Protein AF-A0A0G4NBA1-F1 (afdb_monomer_lite)

Foldseek 3Di:
DVVQLVVVLVVVVVVVVVVVLVVVLVVVVVVCVVVVHDNVVVVVVVVVVVVVCVVVVVVLVCLQCVLWVCAVPVPPPVNATPDDDLLVVLSSVVSVQVPDPDNPDPVVVVVVVVVVVVVVVVLVCCQVPVCPDPNVVCNVVDDDVVVVVVVVSGPDVVVVVVVVVLVVVLVVCCVPPVPCSVPPSVVVVVVVVVVVVVVSSVQSVCSVVQNHCVRPNDCPPPVVSRD

Structure (mmCIF, N/CA/C/O backbone):
data_AF-A0A0G4NBA1-F1
#
_entry.id   AF-A0A0G4NBA1-F1
#
loop_
_atom_site.group_PDB
_atom_site.id
_atom_site.type_symbol
_atom_site.label_atom_id
_atom_site.label_alt_id
_atom_site.label_comp_id
_atom_site.label_asym_id
_atom_site.label_entity_id
_atom_site.label_seq_id
_atom_site.pdbx_PDB_ins_code
_atom_site.Cartn_x
_atom_site.Cartn_y
_atom_site.Cartn_z
_atom_site.occupancy
_atom_site.B_iso_or_equiv
_atom_site.auth_seq_id
_atom_site.auth_comp_id
_atom_site.auth_asym_id
_atom_site.auth_atom_id
_atom_site.pdbx_PDB_model_num
ATOM 1 N N . VAL A 1 1 ? 4.826 2.920 -29.368 1.00 77.62 1 VAL A N 1
ATOM 2 C CA . VAL A 1 1 ? 4.218 2.304 -28.163 1.00 77.62 1 VAL A CA 1
ATOM 3 C C . VAL A 1 1 ? 4.978 2.670 -26.884 1.00 77.62 1 VAL A C 1
ATOM 5 O O . VAL A 1 1 ? 4.388 3.329 -26.042 1.00 77.62 1 VAL A O 1
ATOM 8 N N . GLN A 1 2 ? 6.287 2.394 -26.758 1.00 79.62 2 GLN A N 1
ATOM 9 C CA . GLN A 1 2 ? 7.054 2.712 -25.531 1.00 79.62 2 GLN A CA 1
ATOM 10 C C . GLN A 1 2 ? 7.007 4.187 -25.085 1.00 79.62 2 GLN A C 1
ATOM 12 O O . GLN A 1 2 ? 6.866 4.461 -23.897 1.00 79.62 2 GLN A O 1
ATOM 17 N N . HIS A 1 3 ? 7.084 5.156 -26.006 1.00 82.75 3 HIS A N 1
ATOM 18 C CA . HIS A 1 3 ? 6.943 6.571 -25.630 1.00 82.75 3 HIS A CA 1
ATOM 19 C C . HIS A 1 3 ? 5.555 6.864 -25.029 1.00 82.75 3 HIS A C 1
ATOM 21 O O . HIS A 1 3 ? 5.461 7.555 -24.016 1.00 82.75 3 HIS A O 1
ATOM 27 N N . ALA A 1 4 ? 4.487 6.308 -25.607 1.00 80.75 4 ALA A N 1
ATOM 28 C CA . ALA A 1 4 ? 3.128 6.470 -25.091 1.00 80.75 4 ALA A CA 1
ATOM 29 C C . ALA A 1 4 ? 2.962 5.810 -23.711 1.00 80.75 4 ALA A C 1
ATOM 31 O O . ALA A 1 4 ? 2.355 6.404 -22.828 1.00 80.75 4 ALA A O 1
ATOM 32 N N . GLN A 1 5 ? 3.573 4.640 -23.490 1.00 83.56 5 GLN A N 1
ATOM 33 C CA . GLN A 1 5 ? 3.596 3.963 -22.185 1.00 83.56 5 GLN A CA 1
ATOM 34 C C . GLN A 1 5 ? 4.282 4.812 -21.116 1.00 83.56 5 GLN A C 1
ATOM 36 O O . GLN A 1 5 ? 3.733 4.997 -20.033 1.00 83.56 5 GLN A O 1
ATOM 41 N N . ARG A 1 6 ? 5.453 5.379 -21.432 1.00 85.19 6 ARG A N 1
ATOM 42 C CA . ARG A 1 6 ? 6.182 6.263 -20.511 1.00 85.19 6 ARG A CA 1
ATOM 43 C C . ARG A 1 6 ? 5.368 7.504 -20.161 1.00 85.19 6 ARG A C 1
ATOM 45 O O . ARG A 1 6 ? 5.270 7.843 -18.991 1.00 85.19 6 ARG A O 1
ATOM 52 N N . VAL A 1 7 ? 4.758 8.154 -21.152 1.00 87.25 7 VAL A N 1
ATOM 53 C CA . VAL A 1 7 ? 3.916 9.338 -20.914 1.00 87.25 7 VAL A CA 1
ATOM 54 C C . VAL A 1 7 ? 2.699 8.982 -20.061 1.00 87.25 7 VAL A C 1
ATOM 56 O O . VAL A 1 7 ? 2.403 9.712 -19.121 1.00 87.25 7 VAL A O 1
ATOM 59 N N . ASN A 1 8 ? 2.042 7.851 -20.332 1.00 86.75 8 ASN A N 1
ATOM 60 C CA . ASN A 1 8 ? 0.903 7.378 -19.546 1.00 86.75 8 ASN A CA 1
ATOM 61 C C . ASN A 1 8 ? 1.292 7.126 -18.078 1.00 86.75 8 ASN A C 1
ATOM 63 O O . ASN A 1 8 ? 0.656 7.654 -17.171 1.00 86.75 8 ASN A O 1
ATOM 67 N N . LEU A 1 9 ? 2.389 6.401 -17.836 1.00 87.19 9 LEU A N 1
ATOM 68 C CA . LEU A 1 9 ? 2.877 6.116 -16.482 1.00 87.19 9 LEU A CA 1
ATOM 69 C C . LEU A 1 9 ? 3.320 7.378 -15.733 1.00 87.19 9 LEU A C 1
ATOM 71 O O . LEU A 1 9 ? 3.005 7.524 -14.556 1.00 87.19 9 LEU A O 1
ATOM 75 N N . VAL A 1 10 ? 4.015 8.306 -16.398 1.00 89.56 10 VAL A N 1
ATOM 76 C CA . VAL A 1 10 ? 4.447 9.569 -15.776 1.00 89.56 10 VAL A CA 1
ATOM 77 C C . VAL A 1 10 ? 3.244 10.445 -15.434 1.00 89.56 10 VAL A C 1
ATOM 79 O O . VAL A 1 10 ? 3.156 10.951 -14.318 1.00 89.56 10 VAL A O 1
ATOM 82 N N . ALA A 1 11 ? 2.294 10.601 -16.360 1.00 88.38 11 ALA A N 1
ATOM 83 C CA . ALA A 1 11 ? 1.085 11.382 -16.121 1.00 88.38 11 ALA A CA 1
ATOM 84 C C . ALA A 1 11 ? 0.220 10.760 -15.012 1.00 88.38 11 ALA A C 1
ATOM 86 O O . ALA A 1 11 ? -0.215 11.469 -14.105 1.00 88.38 11 ALA A O 1
ATOM 87 N N . GLY A 1 12 ? 0.024 9.438 -15.047 1.00 87.69 12 GLY A N 1
ATOM 88 C CA . GLY A 1 12 ? -0.705 8.695 -14.021 1.00 87.69 12 GLY A CA 1
ATOM 89 C C . GLY A 1 12 ? -0.039 8.787 -12.649 1.00 87.69 12 GLY A C 1
ATOM 90 O O . GLY A 1 12 ? -0.716 9.063 -11.662 1.00 87.69 12 GLY A O 1
ATOM 91 N N . GLY A 1 13 ? 1.287 8.645 -12.587 1.00 89.12 13 GLY A N 1
ATOM 92 C CA . GLY A 1 13 ? 2.056 8.778 -11.350 1.00 89.12 13 GLY A CA 1
ATOM 93 C C . GLY A 1 13 ? 1.974 10.180 -10.745 1.00 89.12 13 GLY A C 1
ATOM 94 O O . GLY A 1 13 ? 1.765 10.312 -9.542 1.00 89.12 13 GLY A O 1
ATOM 95 N N . LEU A 1 14 ? 2.063 11.232 -11.567 1.00 90.88 14 LEU A N 1
ATOM 96 C CA . LEU A 1 14 ? 1.907 12.615 -11.105 1.00 90.88 14 LEU A CA 1
ATOM 97 C C . LEU A 1 14 ? 0.491 12.889 -10.587 1.00 90.88 14 LEU A C 1
ATOM 99 O O . LEU A 1 14 ? 0.332 13.482 -9.521 1.00 90.88 14 LEU A O 1
ATOM 103 N N . ALA A 1 15 ? -0.533 12.445 -11.319 1.00 92.31 15 ALA A N 1
ATOM 104 C CA . ALA A 1 15 ? -1.925 12.639 -10.929 1.00 92.31 15 ALA A CA 1
ATOM 105 C C . ALA A 1 15 ? -2.276 11.869 -9.645 1.00 92.31 15 ALA A C 1
ATOM 107 O O . ALA A 1 15 ? -2.856 12.451 -8.729 1.00 92.31 15 ALA A O 1
ATOM 108 N N . SER A 1 16 ? -1.880 10.592 -9.554 1.00 89.44 16 SER A N 1
ATOM 109 C CA . SER A 1 16 ? -2.074 9.772 -8.352 1.00 89.44 16 SER A CA 1
ATOM 110 C C . SER A 1 16 ? -1.329 10.369 -7.166 1.00 89.44 16 SER A C 1
ATOM 112 O O . SER A 1 16 ? -1.935 10.590 -6.128 1.00 89.44 16 SER A O 1
ATOM 114 N N . GLY A 1 17 ? -0.054 10.735 -7.335 1.00 90.25 17 GLY A N 1
ATOM 115 C CA . GLY A 1 17 ? 0.736 11.333 -6.261 1.00 90.25 17 GLY A CA 1
ATOM 116 C C . GLY A 1 17 ? 0.134 12.640 -5.738 1.00 90.25 17 GLY A C 1
ATOM 117 O O . GLY A 1 17 ? 0.060 12.847 -4.528 1.00 90.25 17 GLY A O 1
ATOM 118 N N . ALA A 1 18 ? -0.365 13.508 -6.623 1.00 90.94 18 ALA A N 1
ATOM 119 C CA . ALA A 1 18 ? -1.052 14.732 -6.213 1.00 90.94 18 ALA A CA 1
ATOM 120 C C . ALA A 1 18 ? -2.356 14.440 -5.445 1.00 90.94 18 ALA A C 1
ATOM 122 O O . ALA A 1 18 ? -2.644 15.102 -4.441 1.00 90.94 18 ALA A O 1
ATOM 123 N N . ALA A 1 19 ? -3.130 13.446 -5.890 1.00 94.12 19 ALA A N 1
ATOM 124 C CA . ALA A 1 19 ? -4.351 13.011 -5.216 1.00 94.12 19 ALA A CA 1
ATOM 125 C C . ALA A 1 19 ? -4.060 12.396 -3.837 1.00 94.12 19 ALA A C 1
ATOM 127 O O . ALA A 1 19 ? -4.742 12.726 -2.862 1.00 94.12 19 ALA A O 1
ATOM 128 N N . ASP A 1 20 ? -3.020 11.570 -3.734 1.00 91.19 20 ASP A N 1
ATOM 129 C CA . ASP A 1 20 ? -2.592 10.915 -2.498 1.00 91.19 20 ASP A CA 1
ATOM 130 C C . ASP A 1 20 ? -2.151 11.947 -1.455 1.00 91.19 20 ASP A C 1
ATOM 132 O O . ASP A 1 20 ? -2.649 11.944 -0.327 1.00 91.19 20 ASP A O 1
ATOM 136 N N . VAL A 1 21 ? -1.296 12.904 -1.841 1.00 90.75 21 VAL A N 1
ATOM 137 C CA . VAL A 1 21 ? -0.839 13.980 -0.943 1.00 90.75 21 VAL A CA 1
ATOM 138 C C . VAL A 1 21 ? -2.006 14.868 -0.503 1.00 90.75 21 VAL A C 1
ATOM 140 O O . VAL A 1 21 ? -2.103 15.223 0.671 1.00 90.75 21 VAL A O 1
ATOM 143 N N . SER A 1 22 ? -2.933 15.191 -1.408 1.00 92.19 22 SER A N 1
ATOM 144 C CA . SER A 1 22 ? -4.127 15.984 -1.074 1.00 92.19 22 SER A CA 1
ATOM 145 C C . SER A 1 22 ? -5.042 15.255 -0.083 1.00 92.19 22 SER A C 1
ATOM 147 O O . SER A 1 22 ? -5.588 15.858 0.848 1.00 92.19 22 SER A O 1
ATOM 149 N N . THR A 1 23 ? -5.192 13.942 -0.254 1.00 93.88 23 THR A N 1
ATOM 150 C CA . THR A 1 23 ? -5.992 13.091 0.635 1.00 93.88 23 THR A CA 1
ATOM 151 C C . THR A 1 23 ? -5.345 12.973 2.013 1.00 93.88 23 THR A C 1
ATOM 153 O O . THR A 1 23 ? -6.027 13.131 3.025 1.00 93.88 23 THR A O 1
ATOM 156 N N . ALA A 1 24 ? -4.027 12.771 2.074 1.00 91.19 24 ALA A N 1
ATOM 157 C CA . ALA A 1 24 ? -3.282 12.732 3.330 1.00 91.19 24 ALA A CA 1
ATOM 158 C C . ALA A 1 24 ? -3.380 14.067 4.087 1.00 91.19 24 ALA A C 1
ATOM 160 O O . ALA A 1 24 ? -3.762 14.083 5.255 1.00 91.19 24 ALA A O 1
ATOM 161 N N . LEU A 1 25 ? -3.158 15.195 3.402 1.00 91.56 25 LEU A N 1
ATOM 162 C CA . LEU A 1 25 ? -3.248 16.539 3.980 1.00 91.56 25 LEU A CA 1
ATOM 163 C C . LEU A 1 25 ? -4.633 16.808 4.594 1.00 91.56 25 LEU A C 1
ATOM 165 O O . LEU A 1 25 ? -4.743 17.286 5.723 1.00 91.56 25 LEU A O 1
ATOM 169 N N . THR A 1 26 ? -5.706 16.486 3.867 1.00 94.00 26 THR A N 1
ATOM 170 C CA . THR A 1 26 ? -7.085 16.695 4.346 1.00 94.00 26 THR A CA 1
ATOM 171 C C . THR A 1 26 ? -7.464 15.751 5.487 1.00 94.00 26 THR A C 1
ATOM 173 O O . THR A 1 26 ? -8.110 16.182 6.447 1.00 94.00 26 THR A O 1
ATOM 176 N N . SER A 1 27 ? -7.036 14.487 5.421 1.00 92.75 27 SER A N 1
ATOM 177 C CA . SER A 1 27 ? -7.217 13.515 6.503 1.00 92.75 27 SER A CA 1
ATOM 178 C C . SER A 1 27 ? -6.511 13.971 7.778 1.00 92.75 27 SER A C 1
ATOM 180 O O . SER A 1 27 ? -7.121 14.003 8.849 1.00 92.75 27 SER A O 1
ATOM 182 N N . ASP A 1 28 ? -5.261 14.411 7.655 1.00 92.94 28 ASP A N 1
ATOM 183 C CA . ASP A 1 28 ? -4.475 14.901 8.776 1.00 92.94 28 ASP A CA 1
ATOM 184 C C . ASP A 1 28 ? -5.090 16.170 9.370 1.00 92.94 28 ASP A C 1
ATOM 186 O O . ASP A 1 28 ? -5.147 16.317 10.588 1.00 92.94 28 ASP A O 1
ATOM 190 N N . PHE A 1 29 ? -5.568 17.124 8.565 1.00 92.94 29 PHE A N 1
ATOM 191 C CA . PHE A 1 29 ? -6.206 18.323 9.127 1.00 92.94 29 PHE A CA 1
ATOM 192 C C . PHE A 1 29 ? -7.483 17.996 9.892 1.00 92.94 29 PHE A C 1
ATOM 194 O O . PHE A 1 29 ? -7.770 18.623 10.913 1.00 92.94 29 PHE A O 1
ATOM 201 N N . ARG A 1 30 ? -8.239 16.995 9.435 1.00 94.00 30 ARG A N 1
ATOM 202 C CA . ARG A 1 30 ? -9.421 16.521 10.152 1.00 94.00 30 ARG A CA 1
ATOM 203 C C . ARG A 1 30 ? -9.046 15.901 11.496 1.00 94.00 30 ARG A C 1
ATOM 205 O O . ARG A 1 30 ? -9.696 16.205 12.494 1.00 94.00 30 ARG A O 1
ATOM 212 N N . THR A 1 31 ? -8.023 15.049 11.543 1.00 92.50 31 THR A N 1
ATOM 213 C CA . THR A 1 31 ? -7.557 14.449 12.804 1.00 92.50 31 THR A CA 1
ATOM 214 C C . THR A 1 31 ? -6.961 15.510 13.728 1.00 92.50 31 THR A C 1
ATOM 216 O O . THR A 1 31 ? -7.306 15.555 14.906 1.00 92.50 31 THR A O 1
ATOM 219 N N . GLY A 1 32 ? -6.165 16.434 13.189 1.00 92.88 32 GLY A N 1
ATOM 220 C CA . GLY A 1 32 ? -5.608 17.576 13.910 1.00 92.88 32 GLY A CA 1
ATOM 221 C C . GLY A 1 32 ? -6.683 18.468 14.528 1.00 92.88 32 GLY A C 1
ATOM 222 O O . GLY A 1 32 ? -6.575 18.822 15.701 1.00 92.88 32 GLY A O 1
ATOM 223 N N . PHE A 1 33 ? -7.761 18.759 13.793 1.00 93.00 33 PHE A N 1
ATOM 224 C CA . PHE A 1 33 ? -8.917 19.496 14.311 1.00 93.00 33 PHE A CA 1
ATOM 225 C C . PHE A 1 33 ? -9.586 18.770 15.487 1.00 93.00 33 PHE A C 1
ATOM 227 O O . PHE A 1 33 ? -9.849 19.392 16.514 1.00 93.00 33 PHE A O 1
ATOM 234 N N . LEU A 1 34 ? -9.806 17.454 15.376 1.00 94.50 34 LEU A N 1
ATOM 235 C CA . LEU A 1 34 ? -10.388 16.643 16.456 1.00 94.50 34 LEU A CA 1
ATOM 236 C C . LEU A 1 34 ? -9.498 16.591 17.708 1.00 94.50 34 LEU A C 1
ATOM 238 O O . LEU A 1 34 ? -10.011 16.492 18.819 1.00 94.50 34 LEU A O 1
ATOM 242 N N . LEU A 1 35 ? -8.178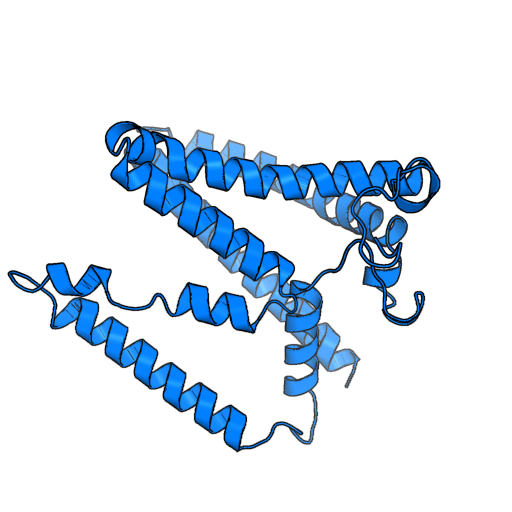 16.682 17.535 1.00 93.44 35 LEU A N 1
ATOM 243 C CA . LEU A 1 35 ? -7.194 16.714 18.620 1.00 93.44 35 LEU A CA 1
ATOM 244 C C . LEU A 1 35 ? -6.902 18.134 19.142 1.00 93.44 35 LEU A C 1
ATOM 246 O O . LEU A 1 35 ? -6.083 18.290 20.046 1.00 93.44 35 LEU A O 1
ATOM 250 N N . GLY A 1 36 ? -7.521 19.178 18.577 1.00 92.56 36 GLY A N 1
ATOM 251 C CA . GLY A 1 36 ? -7.270 20.574 18.958 1.00 92.56 36 GLY A CA 1
ATOM 252 C C . GLY A 1 36 ? -5.881 21.099 18.565 1.00 92.56 36 GLY A C 1
ATOM 253 O O . GLY A 1 36 ? -5.376 22.046 19.167 1.00 92.56 36 GLY A O 1
ATOM 254 N N . THR A 1 37 ? -5.238 20.488 17.569 1.00 92.81 37 THR A N 1
ATOM 255 C CA . THR A 1 37 ? -3.904 20.882 17.098 1.00 92.81 37 THR A CA 1
ATOM 256 C C . THR A 1 37 ? -3.994 22.119 16.191 1.00 92.81 37 THR A C 1
ATOM 258 O O . THR A 1 37 ? -4.862 22.179 15.320 1.00 92.81 37 THR A O 1
ATOM 261 N N . PRO A 1 38 ? -3.109 23.126 16.344 1.00 93.06 38 PRO A N 1
ATOM 262 C CA . PRO A 1 38 ? -3.144 24.326 15.511 1.00 93.06 38 PRO A CA 1
ATOM 263 C C . PRO A 1 38 ? -2.796 24.014 14.038 1.00 93.06 38 PRO A C 1
ATOM 265 O O . PRO A 1 38 ? -1.700 23.508 13.767 1.00 93.06 38 PRO A O 1
ATOM 268 N N . PRO A 1 39 ? -3.650 24.400 13.067 1.00 91.31 39 PRO A N 1
ATOM 269 C CA . PRO A 1 39 ? -3.513 23.993 11.663 1.00 91.31 39 PRO A CA 1
ATOM 270 C C . PRO A 1 39 ? -2.252 24.551 10.994 1.00 91.31 39 PRO A C 1
ATOM 272 O O . PRO A 1 39 ? -1.624 23.879 10.183 1.00 91.31 39 PRO A O 1
ATOM 275 N N . ILE A 1 40 ? -1.815 25.755 11.375 1.00 92.94 40 ILE A N 1
ATOM 276 C CA . ILE A 1 40 ? -0.609 26.378 10.805 1.00 92.94 40 ILE A CA 1
ATOM 277 C C . ILE A 1 40 ? 0.643 25.559 11.140 1.00 92.94 40 ILE A C 1
ATOM 279 O O . ILE A 1 40 ? 1.485 25.336 10.273 1.00 92.94 40 ILE A O 1
ATOM 283 N N . LYS A 1 41 ? 0.769 25.072 12.383 1.00 92.44 41 LYS A N 1
ATOM 284 C CA . LYS A 1 41 ? 1.936 24.269 12.786 1.00 92.44 41 LYS A CA 1
ATOM 285 C C . LYS A 1 41 ? 1.963 22.935 12.049 1.00 92.44 41 LYS A C 1
ATOM 287 O O . LYS A 1 41 ? 3.026 22.485 11.638 1.00 92.44 41 LYS A O 1
ATOM 292 N N . GLN A 1 42 ? 0.791 22.341 11.858 1.00 93.38 42 GLN A N 1
ATOM 293 C CA . GLN A 1 42 ? 0.642 21.098 11.122 1.00 93.38 42 GLN A CA 1
ATOM 294 C C . GLN A 1 42 ? 1.000 21.263 9.639 1.00 93.38 42 GLN A C 1
ATOM 296 O O . GLN A 1 42 ? 1.757 20.457 9.106 1.00 93.38 42 GLN A O 1
ATOM 301 N N . PHE A 1 43 ? 0.549 22.348 9.003 1.00 91.69 43 PHE A N 1
ATOM 302 C CA . PHE A 1 43 ? 0.926 22.678 7.628 1.00 91.69 43 PHE A CA 1
ATOM 303 C C . PHE A 1 43 ? 2.443 22.839 7.474 1.00 91.69 43 PHE A C 1
ATOM 305 O O . PHE A 1 43 ? 3.040 22.254 6.576 1.00 91.69 43 PHE A O 1
ATOM 312 N N . ILE A 1 44 ? 3.084 23.587 8.381 1.00 93.94 44 ILE A N 1
ATOM 313 C CA . ILE A 1 44 ? 4.539 23.792 8.356 1.00 93.94 44 ILE A CA 1
ATOM 314 C C . ILE A 1 44 ? 5.280 22.462 8.538 1.00 93.94 44 ILE A C 1
ATOM 316 O O . ILE A 1 44 ? 6.228 22.189 7.805 1.00 93.94 44 ILE A O 1
ATOM 320 N N . ALA A 1 45 ? 4.842 21.613 9.472 1.00 92.50 45 ALA A N 1
ATOM 321 C CA . ALA A 1 45 ? 5.448 20.301 9.688 1.00 92.50 45 ALA A CA 1
ATOM 322 C C . ALA A 1 45 ? 5.369 19.418 8.430 1.00 92.50 45 ALA A C 1
ATOM 324 O O . ALA A 1 45 ? 6.372 18.822 8.032 1.00 92.50 45 ALA A O 1
ATOM 325 N N . GLN A 1 46 ? 4.213 19.385 7.760 1.00 91.88 46 GLN A N 1
ATOM 326 C CA . GLN A 1 46 ? 4.043 18.634 6.514 1.00 91.88 46 GLN A CA 1
ATOM 327 C C . GLN A 1 46 ? 4.838 19.233 5.350 1.00 91.88 46 GLN A C 1
ATOM 329 O O . GLN A 1 46 ? 5.404 18.485 4.553 1.00 91.88 46 GLN A O 1
ATOM 334 N N . ALA A 1 47 ? 4.950 20.561 5.266 1.00 92.50 47 ALA A N 1
ATOM 335 C CA . ALA A 1 47 ? 5.771 21.227 4.258 1.00 92.50 47 ALA A CA 1
ATOM 336 C C . ALA A 1 47 ? 7.259 20.871 4.414 1.00 92.50 47 ALA A C 1
ATOM 338 O O . ALA A 1 47 ? 7.918 20.544 3.428 1.00 92.50 47 ALA A O 1
ATOM 339 N N . ILE A 1 48 ? 7.776 20.859 5.648 1.00 94.81 48 ILE A N 1
ATOM 340 C CA . ILE A 1 48 ? 9.155 20.437 5.939 1.00 94.81 48 ILE A CA 1
ATOM 341 C C . ILE A 1 48 ? 9.348 18.959 5.580 1.00 94.81 48 ILE A C 1
ATOM 343 O O . ILE A 1 48 ? 10.312 18.618 4.896 1.00 94.81 48 ILE A O 1
ATOM 347 N N . GLY A 1 49 ? 8.422 18.085 5.987 1.00 91.94 49 GLY A N 1
ATOM 348 C CA . GLY A 1 49 ? 8.480 16.659 5.653 1.00 91.94 49 GLY A CA 1
ATOM 349 C C . GLY A 1 49 ? 8.470 16.405 4.143 1.00 91.94 49 GLY A C 1
ATOM 350 O O . GLY A 1 49 ? 9.274 15.621 3.642 1.00 91.94 49 GLY A O 1
ATOM 351 N N . THR A 1 50 ? 7.626 17.132 3.408 1.00 91.31 50 THR A N 1
ATOM 352 C CA . THR A 1 50 ? 7.547 17.061 1.940 1.00 91.31 50 THR A CA 1
ATOM 353 C C . THR A 1 50 ? 8.834 17.557 1.288 1.00 91.31 50 THR A C 1
ATOM 355 O O . THR A 1 50 ? 9.338 16.946 0.353 1.00 91.31 50 THR A O 1
ATOM 358 N N . PHE A 1 51 ? 9.421 18.640 1.798 1.00 93.62 51 PHE A N 1
ATOM 359 C CA . PHE A 1 51 ? 10.691 19.143 1.281 1.00 93.62 51 PHE A CA 1
ATOM 360 C C . PHE A 1 51 ? 11.821 18.111 1.419 1.00 93.62 51 PHE A C 1
ATOM 362 O O . PHE A 1 51 ? 12.609 17.929 0.493 1.00 93.62 51 PHE A O 1
ATOM 369 N N . VAL A 1 52 ? 11.880 17.395 2.546 1.00 94.25 52 VAL A N 1
ATOM 370 C CA . VAL A 1 52 ? 12.852 16.308 2.747 1.00 94.25 52 VAL A CA 1
ATOM 371 C C . VAL A 1 52 ? 12.547 15.115 1.834 1.00 94.25 52 VAL A C 1
ATOM 373 O O . VAL A 1 52 ? 13.467 14.542 1.246 1.00 94.25 52 VAL A O 1
ATOM 376 N N . SER A 1 53 ? 11.272 14.746 1.672 1.00 90.25 53 SER A N 1
ATOM 377 C CA . SER A 1 53 ? 10.879 13.573 0.880 1.00 90.25 53 SER A CA 1
ATOM 378 C C . SER A 1 53 ? 11.197 13.711 -0.611 1.00 90.25 53 SER A C 1
ATOM 380 O O . SER A 1 53 ? 11.538 12.709 -1.238 1.00 90.25 53 SER A O 1
ATOM 382 N N . VAL A 1 54 ? 11.189 14.935 -1.157 1.00 91.56 54 VAL A N 1
ATOM 383 C CA . VAL A 1 54 ? 11.587 15.226 -2.549 1.00 91.56 54 VAL A CA 1
ATOM 384 C C . VAL A 1 54 ? 12.993 14.711 -2.868 1.00 91.56 54 VAL A C 1
ATOM 386 O O . VAL A 1 54 ? 13.225 14.218 -3.969 1.00 91.56 54 VAL A O 1
ATOM 389 N N . TRP A 1 55 ? 13.921 14.784 -1.912 1.00 93.44 55 TRP A N 1
ATOM 390 C CA . TRP A 1 55 ? 15.296 14.303 -2.089 1.00 93.44 55 TRP A CA 1
ATOM 391 C C . TRP A 1 55 ? 15.468 12.853 -1.646 1.00 93.44 55 TRP A C 1
ATOM 393 O O . TRP A 1 55 ? 16.202 12.088 -2.274 1.00 93.44 55 TRP A O 1
ATOM 403 N N . LEU A 1 56 ? 14.772 12.460 -0.577 1.00 92.69 56 LEU A N 1
ATOM 404 C CA . LEU A 1 56 ? 14.863 11.111 -0.032 1.00 92.69 56 LEU A CA 1
ATOM 405 C C . LEU A 1 56 ? 14.294 10.061 -0.997 1.00 92.69 56 LEU A C 1
ATOM 407 O O . LEU A 1 56 ? 14.885 8.995 -1.139 1.00 92.69 56 LEU A O 1
ATOM 411 N N . ALA A 1 57 ? 13.184 10.351 -1.685 1.00 90.44 57 ALA A N 1
ATOM 412 C CA . ALA A 1 57 ? 12.521 9.382 -2.557 1.00 90.44 57 ALA A CA 1
ATOM 413 C C . ALA A 1 57 ? 13.387 8.950 -3.764 1.00 90.44 57 ALA A C 1
ATOM 415 O O . ALA A 1 57 ? 13.567 7.742 -3.942 1.00 90.44 57 ALA A O 1
ATOM 416 N N . PRO A 1 58 ? 14.006 9.859 -4.550 1.00 91.94 58 PRO A N 1
ATOM 417 C CA . PRO A 1 58 ? 14.973 9.472 -5.580 1.00 91.94 58 PRO A CA 1
ATOM 418 C C . PRO A 1 58 ? 16.199 8.750 -5.010 1.00 91.94 58 PRO A C 1
ATOM 420 O O . PRO A 1 58 ? 16.697 7.810 -5.625 1.00 91.94 58 PRO A O 1
ATOM 423 N N . GLY A 1 59 ? 16.675 9.158 -3.827 1.00 92.25 59 GLY A N 1
ATOM 424 C CA . GLY A 1 59 ? 17.800 8.504 -3.157 1.00 92.25 59 GLY A CA 1
ATOM 425 C C . GLY A 1 59 ? 17.505 7.043 -2.810 1.00 92.25 59 GLY A C 1
ATOM 426 O O . GLY A 1 59 ? 18.303 6.160 -3.119 1.00 92.25 59 GLY A O 1
ATOM 427 N N . LEU A 1 60 ? 16.328 6.774 -2.239 1.00 90.44 60 LEU A N 1
ATOM 428 C CA . LEU A 1 60 ? 15.863 5.414 -1.965 1.00 90.44 60 LEU A CA 1
ATOM 429 C C . LEU A 1 60 ? 15.642 4.622 -3.255 1.00 90.44 60 LEU A C 1
ATOM 431 O O . LEU A 1 60 ? 16.009 3.453 -3.307 1.00 90.44 60 LEU A O 1
ATOM 435 N N . PHE A 1 61 ? 15.106 5.242 -4.310 1.00 89.25 61 PHE A N 1
ATOM 436 C CA . PHE A 1 61 ? 14.973 4.579 -5.608 1.00 89.25 61 PHE A CA 1
ATOM 437 C C . PHE A 1 61 ? 16.332 4.084 -6.122 1.00 89.25 61 PHE A C 1
ATOM 439 O O . PHE A 1 61 ? 16.477 2.904 -6.432 1.00 89.25 61 PHE A O 1
ATOM 446 N N . ILE A 1 62 ? 17.354 4.946 -6.124 1.00 89.62 62 ILE A N 1
ATOM 447 C CA . ILE A 1 62 ? 18.711 4.560 -6.531 1.00 89.62 62 ILE A CA 1
ATOM 448 C C . ILE A 1 62 ? 19.243 3.436 -5.634 1.00 89.62 62 ILE A C 1
ATOM 450 O O . ILE A 1 62 ? 19.728 2.433 -6.155 1.00 89.62 62 ILE A O 1
ATOM 454 N N . LEU A 1 63 ? 19.100 3.549 -4.311 1.00 89.19 63 LEU A N 1
ATOM 455 C CA . LEU A 1 63 ? 19.510 2.513 -3.356 1.00 89.19 63 LEU A CA 1
ATOM 456 C C . LEU A 1 63 ? 18.894 1.140 -3.682 1.00 89.19 63 LEU A C 1
ATOM 458 O O . LEU A 1 63 ? 19.612 0.151 -3.788 1.00 89.19 63 LEU A O 1
ATOM 462 N N . PHE A 1 64 ? 17.578 1.070 -3.888 1.00 86.94 64 PHE A N 1
ATOM 463 C CA . PHE A 1 64 ? 16.908 -0.197 -4.191 1.00 86.94 64 PHE A CA 1
ATOM 464 C C . PHE A 1 64 ? 17.281 -0.740 -5.568 1.00 86.94 64 PHE A C 1
ATOM 466 O O . PHE A 1 64 ? 17.517 -1.933 -5.701 1.00 86.94 64 PHE A O 1
ATOM 473 N N . THR A 1 65 ? 17.384 0.115 -6.584 1.00 86.88 65 THR A N 1
ATOM 474 C CA . THR A 1 65 ? 17.737 -0.334 -7.943 1.00 86.88 65 THR A CA 1
ATOM 475 C C . THR A 1 65 ? 19.199 -0.748 -8.090 1.00 86.88 65 THR A C 1
ATOM 477 O O . THR A 1 65 ? 19.525 -1.532 -8.976 1.00 86.88 65 THR A O 1
ATOM 480 N N . THR A 1 66 ? 20.082 -0.244 -7.224 1.00 85.44 66 THR A N 1
ATOM 481 C CA . THR A 1 66 ? 21.488 -0.665 -7.171 1.00 85.44 66 THR A CA 1
ATOM 482 C C . THR A 1 66 ? 21.654 -1.951 -6.373 1.00 85.44 66 THR A C 1
ATOM 484 O O . THR A 1 66 ? 22.436 -2.807 -6.775 1.00 85.44 66 THR A O 1
ATOM 487 N N . ALA A 1 67 ? 20.905 -2.113 -5.277 1.00 82.38 67 ALA A N 1
ATOM 488 C CA . ALA A 1 67 ? 20.886 -3.344 -4.492 1.00 82.38 67 ALA A CA 1
ATOM 489 C C . ALA A 1 67 ? 20.232 -4.507 -5.256 1.00 82.38 67 ALA A C 1
ATOM 491 O O . ALA A 1 67 ? 20.728 -5.630 -5.212 1.00 82.38 67 ALA A O 1
ATOM 492 N N . TYR A 1 68 ? 19.144 -4.226 -5.979 1.00 82.06 68 TYR A N 1
ATOM 493 C CA . TYR A 1 68 ? 18.333 -5.205 -6.701 1.00 82.06 68 TYR A CA 1
ATOM 494 C C . TYR A 1 68 ? 18.117 -4.758 -8.159 1.00 82.06 68 TYR A C 1
ATOM 496 O O . TYR A 1 68 ? 17.094 -4.145 -8.490 1.00 82.06 68 TYR A O 1
ATOM 504 N N . PRO A 1 69 ? 19.061 -5.073 -9.067 1.00 78.44 69 PRO A N 1
ATOM 505 C CA . PRO A 1 69 ? 18.975 -4.698 -10.483 1.00 78.44 69 PRO A CA 1
ATOM 506 C C . PRO A 1 69 ? 17.737 -5.260 -11.201 1.00 78.44 69 PRO A C 1
ATOM 508 O O . PRO A 1 69 ? 17.267 -4.668 -12.179 1.00 78.44 69 PRO A O 1
ATOM 511 N N . CYS A 1 70 ? 17.172 -6.356 -10.679 1.00 76.19 70 CYS A N 1
ATOM 512 C CA . CYS A 1 70 ? 15.948 -6.991 -11.167 1.00 76.19 70 CYS A CA 1
ATOM 513 C C . CYS A 1 70 ? 14.716 -6.067 -11.178 1.00 76.19 70 CYS A C 1
ATOM 515 O O . CYS A 1 70 ? 13.784 -6.308 -11.941 1.00 76.19 70 CYS A O 1
ATOM 517 N N . ILE A 1 71 ? 14.712 -4.976 -10.398 1.00 77.69 71 ILE A N 1
ATOM 518 C CA . ILE A 1 71 ? 13.617 -3.989 -10.392 1.00 77.69 71 ILE A CA 1
ATOM 519 C C . ILE A 1 71 ? 13.515 -3.246 -11.734 1.00 77.69 71 ILE A C 1
ATOM 521 O O . ILE A 1 71 ? 12.412 -2.946 -12.190 1.00 77.69 71 ILE A O 1
ATOM 525 N N . ILE A 1 72 ? 14.653 -2.921 -12.359 1.00 78.38 72 ILE A N 1
ATOM 526 C CA . ILE A 1 72 ? 14.694 -2.184 -13.634 1.00 78.38 72 ILE A CA 1
ATOM 527 C C . ILE A 1 72 ? 14.755 -3.151 -14.815 1.00 78.38 72 ILE A C 1
ATOM 529 O O . ILE A 1 72 ? 14.120 -2.910 -15.841 1.00 78.38 72 ILE A O 1
ATOM 533 N N . ASN A 1 73 ? 15.523 -4.230 -14.673 1.00 72.88 73 ASN A N 1
ATOM 534 C CA . ASN A 1 73 ? 15.770 -5.190 -15.738 1.00 72.88 73 ASN A CA 1
ATOM 535 C C . ASN A 1 73 ? 15.297 -6.582 -15.291 1.00 72.88 73 ASN A C 1
ATOM 537 O O . ASN A 1 73 ? 16.075 -7.324 -14.687 1.00 72.88 73 ASN A O 1
ATOM 541 N N . PRO A 1 74 ? 14.041 -6.953 -15.588 1.00 65.56 74 PRO A N 1
ATOM 542 C CA . PRO A 1 74 ? 13.461 -8.219 -15.139 1.00 65.56 74 PRO A CA 1
ATOM 543 C C . PRO A 1 74 ? 14.137 -9.465 -15.745 1.00 65.56 74 PRO A C 1
ATOM 545 O O . PRO A 1 74 ? 13.954 -10.564 -15.230 1.00 65.56 74 PRO A O 1
ATOM 548 N N . ASP A 1 75 ? 14.944 -9.301 -16.799 1.00 62.03 75 ASP A N 1
ATOM 549 C CA . ASP A 1 75 ? 15.569 -10.401 -17.546 1.00 62.03 75 ASP A CA 1
ATOM 550 C C . ASP A 1 75 ? 16.926 -10.872 -16.975 1.00 62.03 75 ASP A C 1
ATOM 552 O O . ASP A 1 75 ? 17.472 -11.867 -17.448 1.00 62.03 75 ASP A O 1
ATOM 556 N N . ILE A 1 76 ? 17.501 -10.171 -15.984 1.00 59.50 76 ILE A N 1
ATOM 557 C CA . ILE A 1 76 ? 18.892 -10.405 -15.538 1.00 59.50 76 ILE A CA 1
ATOM 558 C C . ILE A 1 76 ? 19.042 -11.667 -14.669 1.00 59.50 76 ILE A C 1
ATOM 560 O O . ILE A 1 76 ? 20.021 -12.391 -14.832 1.00 59.50 76 ILE A O 1
ATOM 564 N N . ASP A 1 77 ? 18.069 -11.978 -13.807 1.00 54.47 77 ASP A N 1
ATOM 565 C CA . ASP A 1 77 ? 18.221 -13.010 -12.760 1.00 54.47 77 ASP A CA 1
ATOM 566 C C . ASP A 1 77 ? 17.397 -14.289 -13.008 1.00 54.47 77 ASP A C 1
ATOM 568 O O . ASP A 1 77 ? 16.997 -14.988 -12.076 1.00 54.47 77 ASP A O 1
ATOM 572 N N . GLY A 1 78 ? 17.080 -14.610 -14.269 1.00 53.06 78 GLY A N 1
ATOM 573 C CA . GLY A 1 78 ? 16.365 -15.853 -14.608 1.00 53.06 78 GLY A CA 1
ATOM 574 C C . GLY A 1 78 ? 14.979 -15.989 -13.954 1.00 53.06 78 GLY A C 1
ATOM 575 O O . GLY A 1 78 ? 14.457 -17.098 -13.844 1.00 53.06 78 GLY A O 1
ATOM 576 N N . GLY A 1 79 ? 14.389 -14.869 -13.517 1.00 58.47 79 GLY A N 1
ATOM 577 C CA . GLY A 1 79 ? 13.070 -14.795 -12.888 1.00 58.47 79 GLY A CA 1
ATOM 578 C C . GLY A 1 79 ? 13.053 -14.755 -11.355 1.00 58.47 79 GLY A C 1
ATOM 579 O O . GLY A 1 79 ? 11.963 -14.630 -10.797 1.00 58.47 79 GLY A O 1
ATOM 580 N N . HIS A 1 80 ? 14.197 -14.821 -10.659 1.00 59.88 80 HIS A N 1
ATOM 581 C CA . HIS A 1 80 ? 14.237 -14.725 -9.193 1.00 59.88 80 HIS A CA 1
ATOM 582 C C . HIS A 1 80 ? 14.707 -13.337 -8.739 1.00 59.88 80 HIS A C 1
ATOM 584 O O . HIS A 1 80 ? 15.858 -12.968 -8.934 1.00 59.88 80 HIS A O 1
ATOM 590 N N . CYS A 1 81 ? 13.815 -12.558 -8.124 1.00 68.94 81 CYS A N 1
ATOM 591 C CA . CYS A 1 81 ? 14.120 -11.224 -7.605 1.00 68.94 81 CYS A CA 1
ATOM 592 C C . CYS A 1 81 ? 13.830 -11.207 -6.102 1.00 68.94 81 CYS A C 1
ATOM 594 O O . CYS A 1 81 ? 12.664 -11.240 -5.703 1.00 68.94 81 CYS A O 1
ATOM 596 N N . ALA A 1 82 ? 14.885 -11.157 -5.281 1.00 65.94 82 ALA A N 1
ATOM 597 C CA . ALA A 1 82 ? 14.780 -11.159 -3.817 1.00 65.94 82 ALA A CA 1
ATOM 598 C C . ALA A 1 82 ? 13.921 -9.993 -3.288 1.00 65.94 82 ALA A C 1
ATOM 600 O O . ALA A 1 82 ? 13.230 -10.125 -2.279 1.00 65.94 82 ALA A O 1
ATOM 601 N N . PHE A 1 83 ? 13.898 -8.869 -4.013 1.00 71.50 83 PHE A N 1
ATOM 602 C CA . PHE A 1 83 ? 13.018 -7.735 -3.743 1.00 71.50 83 PHE A CA 1
ATOM 603 C C . PHE A 1 83 ? 12.124 -7.425 -4.949 1.00 71.50 83 PHE A C 1
ATOM 605 O O . PHE A 1 83 ? 12.399 -6.538 -5.760 1.00 71.50 83 PHE A O 1
ATOM 612 N N . GLY A 1 84 ? 11.033 -8.181 -5.080 1.00 69.50 84 GLY A N 1
ATOM 613 C CA . GLY A 1 84 ? 10.026 -7.944 -6.110 1.00 69.50 84 GLY A CA 1
ATOM 614 C C . GLY A 1 84 ? 9.202 -6.681 -5.840 1.00 69.50 84 GLY A C 1
ATOM 615 O O . GLY A 1 84 ? 8.764 -6.440 -4.718 1.00 69.50 84 GLY A O 1
ATOM 616 N N . ALA A 1 85 ? 8.930 -5.898 -6.887 1.00 75.75 85 ALA A N 1
ATOM 617 C CA . ALA A 1 85 ? 8.050 -4.729 -6.833 1.00 75.75 85 ALA A CA 1
ATOM 618 C C . ALA A 1 85 ? 6.688 -5.037 -7.500 1.00 75.75 85 ALA A C 1
ATOM 620 O O . ALA A 1 85 ? 6.436 -4.593 -8.625 1.00 75.75 85 ALA A O 1
ATOM 621 N N . PRO A 1 86 ? 5.780 -5.792 -6.842 1.00 77.12 86 PRO A N 1
ATOM 622 C CA . PRO A 1 86 ? 4.545 -6.287 -7.461 1.00 77.12 86 PRO A CA 1
ATOM 623 C C . PRO A 1 86 ? 3.639 -5.162 -7.976 1.00 77.12 86 PRO A C 1
ATOM 625 O O . PRO A 1 86 ? 3.059 -5.268 -9.055 1.00 77.12 86 PRO A O 1
ATOM 628 N N . SER A 1 87 ? 3.568 -4.050 -7.238 1.00 78.94 87 SER A N 1
ATOM 629 C CA . SER A 1 87 ? 2.792 -2.868 -7.631 1.00 78.94 87 SER A CA 1
ATOM 630 C C . SER A 1 87 ? 3.290 -2.259 -8.948 1.00 78.94 87 SER A C 1
ATOM 632 O O . SER A 1 87 ? 2.489 -1.902 -9.810 1.00 78.94 87 SER A O 1
ATOM 634 N N . VAL A 1 88 ? 4.612 -2.208 -9.157 1.00 80.31 88 VAL A N 1
ATOM 635 C CA . VAL A 1 88 ? 5.207 -1.681 -10.397 1.00 80.31 88 VAL A CA 1
ATOM 636 C C . VAL A 1 88 ? 4.802 -2.545 -11.591 1.00 80.31 88 VAL A C 1
ATOM 638 O O . VAL A 1 88 ? 4.419 -2.007 -12.629 1.00 80.31 88 VAL A O 1
ATOM 641 N N . GLY A 1 89 ? 4.813 -3.872 -11.426 1.00 79.38 89 GLY A N 1
ATOM 642 C CA . GLY A 1 89 ? 4.366 -4.811 -12.456 1.00 79.38 89 GLY A CA 1
ATOM 643 C C . GLY A 1 89 ? 2.899 -4.612 -12.847 1.00 79.38 89 GLY A C 1
ATOM 644 O O . GLY A 1 89 ? 2.585 -4.554 -14.035 1.00 79.38 89 GLY A O 1
ATOM 645 N N . ALA A 1 90 ? 2.011 -4.427 -11.866 1.00 82.25 90 ALA A N 1
ATOM 646 C CA . ALA A 1 90 ? 0.595 -4.165 -12.124 1.00 82.25 90 ALA A CA 1
ATOM 647 C C . ALA A 1 90 ? 0.377 -2.863 -12.920 1.00 82.25 90 ALA A C 1
ATOM 649 O O . ALA A 1 90 ? -0.342 -2.860 -13.921 1.00 82.25 90 ALA A O 1
ATOM 650 N N . TRP A 1 91 ? 1.043 -1.769 -12.533 1.00 84.12 91 TRP A N 1
ATOM 651 C CA . TRP A 1 91 ? 0.965 -0.494 -13.258 1.00 84.12 91 TRP A CA 1
ATOM 652 C C . TRP A 1 91 ? 1.547 -0.580 -14.673 1.00 84.12 91 TRP A C 1
ATOM 654 O O . TRP A 1 91 ? 0.957 -0.048 -15.617 1.00 84.12 91 TRP A O 1
ATOM 664 N N . ALA A 1 92 ? 2.671 -1.280 -14.842 1.00 8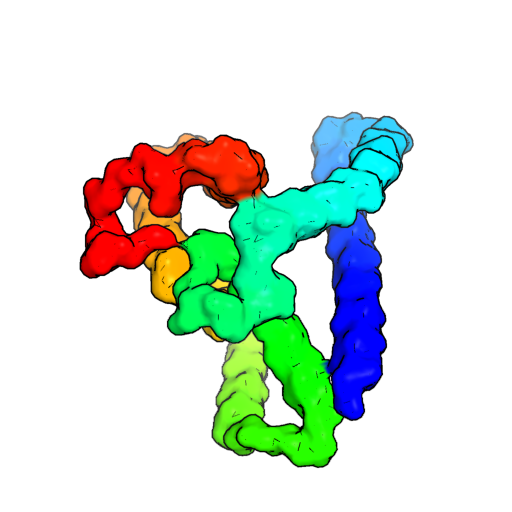2.19 92 ALA A N 1
ATOM 665 C CA . ALA A 1 92 ? 3.277 -1.506 -16.149 1.00 82.19 92 ALA A CA 1
ATOM 666 C C . ALA A 1 92 ? 2.351 -2.309 -17.075 1.00 82.19 92 ALA A C 1
ATOM 668 O O . ALA A 1 92 ? 2.172 -1.921 -18.230 1.00 82.19 92 ALA A O 1
ATOM 669 N N . ALA A 1 93 ? 1.710 -3.367 -16.568 1.00 82.69 93 ALA A N 1
ATOM 670 C CA . ALA A 1 93 ? 0.756 -4.171 -17.330 1.00 82.69 93 ALA A CA 1
ATOM 671 C C . ALA A 1 93 ? -0.443 -3.335 -17.808 1.00 82.69 93 ALA A C 1
ATOM 673 O O . ALA A 1 93 ? -0.808 -3.387 -18.982 1.00 82.69 93 ALA A O 1
ATOM 674 N N . VAL A 1 94 ? -1.013 -2.492 -16.938 1.00 83.44 94 VAL A N 1
ATOM 675 C CA . VAL A 1 94 ? -2.104 -1.577 -17.320 1.00 83.44 94 VAL A CA 1
ATOM 676 C C . VAL A 1 94 ? -1.647 -0.597 -18.403 1.00 83.44 94 VAL A C 1
ATOM 678 O O . VAL A 1 94 ? -2.345 -0.404 -19.398 1.00 83.44 94 VAL A O 1
ATOM 681 N N . ALA A 1 95 ? -0.459 -0.003 -18.263 1.00 84.88 95 ALA A N 1
ATOM 682 C CA . ALA A 1 95 ? 0.068 0.920 -19.264 1.00 84.88 95 ALA A CA 1
ATOM 683 C C . ALA A 1 95 ? 0.332 0.241 -20.617 1.00 84.88 95 ALA A C 1
ATOM 685 O O . ALA A 1 95 ? 0.090 0.849 -21.663 1.00 84.88 95 ALA A O 1
ATOM 686 N N . GLN A 1 96 ? 0.800 -1.010 -20.615 1.00 83.56 96 GLN A N 1
ATOM 687 C CA . GLN A 1 96 ? 0.985 -1.801 -21.830 1.00 83.56 96 GLN A CA 1
ATOM 688 C C . GLN A 1 96 ? -0.348 -2.045 -22.538 1.00 83.56 96 GLN A C 1
ATOM 690 O O . GLN A 1 96 ? -0.490 -1.667 -23.698 1.00 83.56 96 GLN A O 1
ATOM 695 N N . VAL A 1 97 ? -1.347 -2.544 -21.809 1.00 82.62 97 VAL A N 1
ATOM 696 C CA . VAL A 1 97 ? -2.690 -2.828 -22.335 1.00 82.62 97 VAL A CA 1
ATOM 697 C C . VAL A 1 97 ? -3.350 -1.586 -22.935 1.00 82.62 97 VAL A C 1
ATOM 699 O O . VAL A 1 97 ? -3.904 -1.648 -24.027 1.00 82.62 97 VAL A O 1
ATOM 702 N N . VAL A 1 98 ? -3.289 -0.442 -22.246 1.00 81.31 98 VAL A N 1
ATOM 703 C CA . VAL A 1 98 ? -3.958 0.800 -22.687 1.00 81.31 98 VAL A CA 1
ATOM 704 C C . VAL A 1 98 ? -3.297 1.411 -23.930 1.00 81.31 98 VAL A C 1
ATOM 706 O O . VAL A 1 98 ? -3.913 2.207 -24.635 1.00 81.31 98 VAL A O 1
ATOM 709 N N . THR A 1 99 ? -2.041 1.061 -24.212 1.00 80.56 99 THR A N 1
ATOM 710 C CA . THR A 1 99 ? -1.278 1.616 -25.343 1.00 80.56 99 THR A CA 1
ATOM 711 C C . THR A 1 99 ? -1.161 0.666 -26.532 1.00 80.56 99 THR A C 1
ATOM 713 O O . THR A 1 99 ? -0.631 1.065 -27.574 1.00 80.56 99 THR A O 1
ATOM 716 N N . GLU A 1 100 ? -1.641 -0.571 -26.398 1.00 78.25 100 GLU A N 1
ATOM 717 C CA . GLU A 1 100 ? -1.665 -1.549 -27.477 1.00 78.25 100 GLU A CA 1
ATOM 718 C C . GLU A 1 100 ? -2.817 -1.273 -28.459 1.00 78.25 100 GLU A C 1
ATOM 720 O O . GLU A 1 100 ? -3.950 -1.040 -28.040 1.00 78.25 100 GLU A O 1
ATOM 725 N N . PRO A 1 101 ? -2.563 -1.314 -29.783 1.00 69.31 101 PRO A N 1
ATOM 726 C CA . PRO A 1 101 ? -3.592 -1.045 -30.789 1.00 69.31 101 PRO A CA 1
ATOM 727 C C . PRO A 1 101 ? -4.644 -2.161 -30.890 1.00 69.31 101 PRO A C 1
ATOM 729 O O . PRO A 1 101 ? -5.761 -1.899 -31.323 1.00 69.31 101 PRO A O 1
ATOM 732 N N . ASN A 1 102 ? -4.304 -3.388 -30.484 1.00 69.81 102 ASN A N 1
ATOM 733 C CA . ASN A 1 102 ? -5.228 -4.513 -30.376 1.00 69.81 102 ASN A CA 1
ATOM 734 C C . ASN A 1 102 ? -5.163 -5.047 -28.948 1.00 69.81 102 ASN A C 1
ATOM 736 O O . ASN A 1 102 ? -4.196 -5.711 -28.585 1.00 69.81 102 ASN A O 1
ATOM 740 N N . VAL A 1 103 ? -6.187 -4.756 -28.146 1.00 65.75 103 VAL A N 1
ATOM 741 C CA . VAL A 1 103 ? -6.289 -5.262 -26.775 1.00 65.75 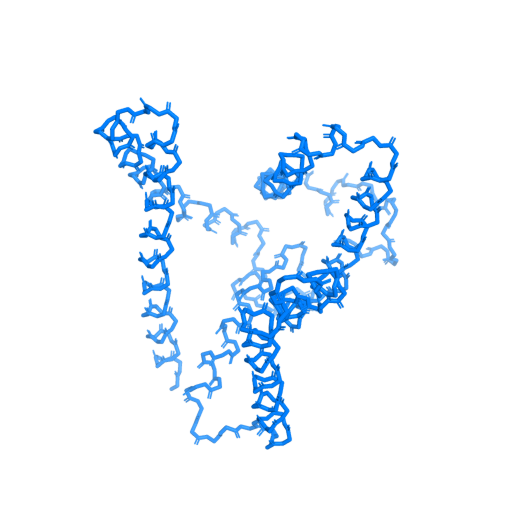103 VAL A CA 1
ATOM 742 C C . VAL A 1 103 ? -6.440 -6.783 -26.837 1.00 65.75 103 VAL A C 1
ATOM 744 O O . VAL A 1 103 ? -7.494 -7.299 -27.195 1.00 65.75 103 VAL A O 1
ATOM 747 N N . SER A 1 104 ? -5.378 -7.506 -26.491 1.00 66.00 104 SER A N 1
ATOM 748 C CA . SER A 1 104 ? -5.310 -8.975 -26.493 1.00 66.00 104 SER A CA 1
ATOM 749 C C . SER A 1 104 ? -6.076 -9.631 -25.328 1.00 66.00 104 SER A C 1
ATOM 751 O O . SER A 1 104 ? -6.031 -10.849 -25.149 1.00 66.00 104 SER A O 1
ATOM 753 N N . ILE A 1 105 ? -6.804 -8.841 -24.531 1.00 72.69 105 ILE A N 1
ATOM 754 C CA . ILE A 1 105 ? -7.548 -9.319 -23.363 1.00 72.69 105 ILE A CA 1
ATOM 755 C C . ILE A 1 105 ? -8.800 -10.085 -23.816 1.00 72.69 105 ILE A C 1
ATOM 757 O O . ILE A 1 105 ? -9.617 -9.538 -24.562 1.00 72.69 105 ILE A O 1
ATOM 761 N N . PRO A 1 106 ? -9.019 -11.317 -23.317 1.00 81.62 106 PRO A N 1
ATOM 762 C CA . PRO A 1 106 ? -10.245 -12.059 -23.572 1.00 81.62 106 PRO A CA 1
ATOM 763 C C . PRO A 1 106 ? -11.482 -11.255 -23.156 1.00 81.62 106 PRO A C 1
ATOM 765 O O . PRO A 1 106 ? -11.562 -10.764 -22.027 1.00 81.62 106 PRO A O 1
ATOM 768 N N . LEU A 1 107 ? -12.494 -11.190 -24.027 1.00 79.75 107 LEU A N 1
ATOM 769 C CA . LEU A 1 107 ? -13.766 -10.516 -23.723 1.00 79.75 107 LEU A CA 1
ATOM 770 C C . LEU A 1 107 ? -14.415 -11.047 -22.434 1.00 79.75 107 LEU A C 1
ATOM 772 O O . LEU A 1 107 ? -15.028 -10.284 -21.689 1.00 79.75 107 LEU A O 1
ATOM 776 N N . SER A 1 108 ? -14.219 -12.331 -22.124 1.00 86.12 108 SER A N 1
ATOM 777 C CA . SER A 1 108 ? -14.673 -12.957 -20.878 1.00 86.12 108 SER A CA 1
ATOM 778 C C . SER A 1 108 ? -14.142 -12.253 -19.623 1.00 86.12 108 SER A C 1
ATOM 780 O O . SER A 1 108 ? -14.896 -12.085 -18.666 1.00 86.12 108 SER A O 1
ATOM 782 N N . SER A 1 109 ? -12.890 -11.782 -19.628 1.00 85.38 109 SER A N 1
ATOM 783 C CA . SER A 1 109 ? -12.289 -11.068 -18.492 1.00 85.38 109 SER A CA 1
ATOM 784 C C . SER A 1 109 ? -12.896 -9.676 -18.309 1.00 85.38 109 SER A C 1
ATOM 786 O O . SER A 1 109 ? -13.155 -9.254 -17.182 1.00 85.38 109 SER A O 1
ATOM 788 N N . GLY A 1 110 ? -13.182 -8.978 -19.413 1.00 84.06 110 GLY A N 1
ATOM 789 C CA . GLY A 1 110 ? -13.865 -7.682 -19.382 1.00 84.06 110 GLY A CA 1
ATOM 790 C C . GLY A 1 110 ? -15.288 -7.796 -18.834 1.00 84.06 110 GLY A C 1
ATOM 791 O O . GLY A 1 110 ? -15.673 -7.040 -17.944 1.00 84.06 110 GLY A O 1
ATOM 792 N N . ILE A 1 111 ? -16.043 -8.798 -19.298 1.00 88.31 111 ILE A N 1
ATOM 793 C CA . ILE A 1 111 ? -17.397 -9.081 -18.799 1.00 88.31 111 ILE A CA 1
ATOM 794 C C . ILE A 1 111 ? -17.355 -9.420 -17.306 1.00 88.31 111 ILE A C 1
ATOM 796 O O . ILE A 1 111 ? -18.142 -8.872 -16.538 1.00 88.31 111 ILE A O 1
ATOM 800 N N . PHE A 1 112 ? -16.418 -10.269 -16.873 1.00 88.94 112 PHE A N 1
ATOM 801 C CA . PHE A 1 112 ? -16.260 -10.614 -15.461 1.00 88.94 112 PHE A CA 1
ATOM 802 C C . PHE A 1 112 ? -15.971 -9.384 -14.588 1.00 88.94 112 PHE A C 1
ATOM 804 O O . PHE A 1 112 ? -16.607 -9.213 -13.549 1.00 88.94 112 PHE A O 1
ATOM 811 N N . SER A 1 113 ? -15.076 -8.495 -15.035 1.00 86.75 113 SER A N 1
ATOM 812 C CA . SER A 1 113 ? -14.764 -7.241 -14.337 1.00 86.75 113 SER A CA 1
ATOM 813 C C . SER A 1 113 ? -15.996 -6.339 -14.195 1.00 86.75 113 SER A C 1
ATOM 815 O O . SER A 1 113 ? -16.279 -5.846 -13.103 1.00 86.75 113 SER A O 1
ATOM 817 N N . ILE A 1 114 ? -16.793 -6.189 -15.260 1.00 89.19 114 ILE A N 1
ATOM 818 C CA . ILE A 1 114 ? -18.033 -5.398 -15.227 1.00 89.19 114 ILE A CA 1
ATOM 819 C C . ILE A 1 114 ? -19.058 -6.024 -14.277 1.00 89.19 114 ILE A C 1
ATOM 821 O O . ILE A 1 114 ? -19.636 -5.316 -13.453 1.00 89.19 114 ILE A O 1
ATOM 825 N N . VAL A 1 115 ? -19.275 -7.340 -14.354 1.00 92.44 115 VAL A N 1
ATOM 826 C CA . VAL A 1 115 ? -20.229 -8.051 -13.487 1.00 92.44 115 VAL A CA 1
ATOM 827 C C . VAL A 1 115 ? -19.834 -7.904 -12.019 1.00 92.44 115 VAL A C 1
ATOM 829 O O . VAL A 1 115 ? -20.667 -7.519 -11.200 1.00 92.44 115 VAL A O 1
ATOM 832 N N . MET A 1 116 ? -18.563 -8.134 -11.682 1.00 90.06 116 MET A N 1
ATOM 833 C CA . MET A 1 116 ? -18.059 -7.948 -10.319 1.00 90.06 116 MET A CA 1
ATOM 834 C C . MET A 1 116 ? -18.136 -6.485 -9.867 1.00 90.06 116 MET A C 1
ATOM 836 O O . MET A 1 116 ? -18.511 -6.214 -8.726 1.00 90.06 116 MET A O 1
ATOM 840 N N . GLY A 1 117 ? -17.867 -5.534 -10.765 1.00 89.56 117 GLY A N 1
ATOM 841 C CA . GLY A 1 117 ? -18.040 -4.104 -10.517 1.00 89.56 117 GLY A CA 1
ATOM 842 C C . GLY A 1 117 ? -19.480 -3.758 -10.142 1.00 89.56 117 GLY A C 1
ATOM 843 O O . GLY A 1 117 ? -19.721 -3.163 -9.091 1.00 89.56 117 GLY A O 1
ATOM 844 N N . VAL A 1 118 ? -20.455 -4.205 -10.934 1.00 92.38 118 VAL A N 1
ATOM 845 C CA . VAL A 1 118 ? -21.884 -3.992 -10.661 1.00 92.38 118 VAL A CA 1
ATOM 846 C C . VAL A 1 118 ? -22.302 -4.653 -9.346 1.00 92.38 118 VAL A C 1
ATOM 848 O O . VAL A 1 118 ? -22.961 -4.009 -8.532 1.00 92.38 118 VAL A O 1
ATOM 851 N N . LEU A 1 119 ? -21.879 -5.894 -9.086 1.00 90.75 119 LEU A N 1
ATOM 852 C CA . LEU A 1 119 ? -22.159 -6.581 -7.819 1.00 90.75 119 LEU A CA 1
ATOM 853 C C . LEU A 1 119 ? -21.600 -5.813 -6.615 1.00 90.75 119 LEU A C 1
ATOM 855 O O . LEU A 1 119 ? -22.290 -5.665 -5.604 1.00 90.75 119 LEU A O 1
ATOM 859 N N . SER A 1 120 ? -20.385 -5.273 -6.734 1.00 88.00 120 SER A N 1
ATOM 860 C CA . SER A 1 120 ? -19.765 -4.477 -5.674 1.00 88.00 120 SER A CA 1
ATOM 861 C C . SER A 1 120 ? -20.537 -3.181 -5.401 1.00 88.00 120 SER A C 1
ATOM 863 O O . SER A 1 120 ? -20.807 -2.863 -4.241 1.00 88.00 120 SER A O 1
ATOM 865 N N . ILE A 1 121 ? -20.992 -2.486 -6.451 1.00 88.62 121 ILE A N 1
ATOM 866 C CA . ILE A 1 121 ? -21.814 -1.273 -6.342 1.00 88.62 121 ILE A CA 1
ATOM 867 C C . ILE A 1 121 ? -23.157 -1.604 -5.688 1.00 88.62 121 ILE A C 1
ATOM 869 O O . ILE A 1 121 ? -23.553 -0.934 -4.734 1.00 88.62 121 ILE A O 1
ATOM 873 N N . ILE A 1 122 ? -23.833 -2.662 -6.146 1.00 89.38 122 ILE A N 1
ATOM 874 C CA . ILE A 1 122 ? -25.105 -3.118 -5.570 1.00 89.38 122 ILE A CA 1
ATOM 875 C C . ILE A 1 122 ? -24.927 -3.414 -4.081 1.00 89.38 122 ILE A C 1
ATOM 877 O O . ILE A 1 122 ? -25.733 -2.963 -3.268 1.00 89.38 122 ILE A O 1
ATOM 881 N N . GLN A 1 123 ? -23.856 -4.108 -3.691 1.00 86.50 123 GLN A N 1
ATOM 882 C CA . GLN A 1 123 ? -23.596 -4.390 -2.284 1.00 86.50 123 GLN A CA 1
ATOM 883 C C . GLN A 1 123 ? -23.371 -3.114 -1.463 1.00 86.50 123 GLN A C 1
ATOM 885 O O . GLN A 1 123 ? -23.877 -3.020 -0.343 1.00 86.50 123 GLN A O 1
ATOM 890 N N . VAL A 1 124 ? -22.635 -2.128 -1.984 1.00 85.25 124 VAL A N 1
ATOM 891 C CA . VAL A 1 124 ? -22.419 -0.843 -1.294 1.00 85.25 124 VAL A CA 1
ATOM 892 C C . VAL A 1 124 ? -23.741 -0.096 -1.113 1.00 85.25 124 VAL A C 1
ATOM 894 O O . VAL A 1 124 ? -24.029 0.371 -0.009 1.00 85.25 124 VAL A O 1
ATOM 897 N N . VAL A 1 125 ? -24.574 -0.046 -2.156 1.00 85.81 125 VAL A N 1
ATOM 898 C CA . VAL A 1 125 ? -25.905 0.574 -2.108 1.00 85.81 125 VAL A CA 1
ATOM 899 C C . VAL A 1 125 ? -26.795 -0.141 -1.091 1.00 85.81 125 VAL A C 1
ATOM 901 O O . VAL A 1 125 ? -27.378 0.513 -0.229 1.00 85.81 125 VAL A O 1
ATOM 904 N N . LEU A 1 126 ? -26.845 -1.476 -1.106 1.00 84.12 126 LEU A N 1
ATOM 905 C CA . LEU A 1 126 ? -27.599 -2.262 -0.125 1.00 84.12 126 LEU A CA 1
ATOM 906 C C . LEU A 1 126 ? -27.102 -2.006 1.303 1.00 84.12 126 LEU A C 1
ATOM 908 O O . LEU A 1 126 ? -27.910 -1.778 2.204 1.00 84.12 126 LEU A O 1
ATOM 912 N N . ARG A 1 127 ? -25.780 -1.974 1.511 1.00 79.44 127 ARG A N 1
ATOM 913 C CA . ARG A 1 127 ? -25.165 -1.705 2.818 1.00 79.44 127 ARG A CA 1
ATOM 914 C C . ARG A 1 127 ? -25.542 -0.332 3.373 1.00 79.44 127 ARG A C 1
ATOM 916 O O . ARG A 1 127 ? -25.710 -0.224 4.584 1.00 79.44 127 ARG A O 1
ATOM 923 N N . HIS A 1 128 ? -25.621 0.699 2.530 1.00 78.94 128 HIS A N 1
ATOM 924 C CA . HIS A 1 128 ? -25.891 2.073 2.969 1.00 78.94 128 HIS A CA 1
ATOM 925 C C . HIS A 1 128 ? -27.377 2.446 3.004 1.00 78.94 128 HIS A C 1
ATOM 927 O O . HIS A 1 128 ? -27.758 3.254 3.845 1.00 78.94 128 HIS A O 1
ATOM 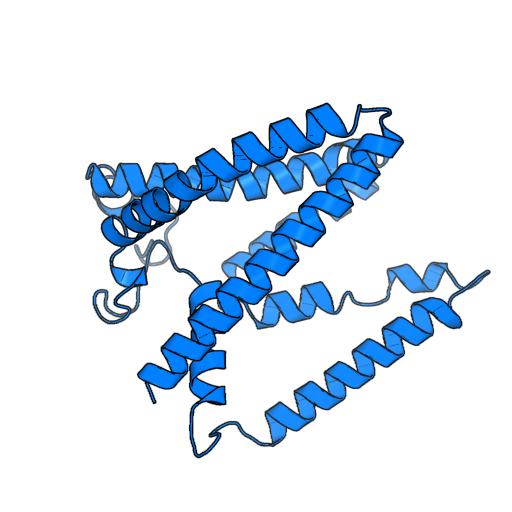933 N N . HIS A 1 129 ? -28.206 1.871 2.130 1.00 76.50 129 HIS A N 1
ATOM 934 C CA . HIS A 1 129 ? -29.618 2.247 2.001 1.00 76.50 129 HIS A CA 1
ATOM 935 C C . HIS A 1 129 ? -30.600 1.210 2.556 1.00 76.50 129 HIS A C 1
ATOM 937 O O . HIS A 1 129 ? -31.687 1.591 2.975 1.00 76.50 129 HIS A O 1
ATOM 943 N N . TYR A 1 130 ? -30.253 -0.083 2.568 1.00 66.62 130 TYR A N 1
ATOM 944 C CA . TYR A 1 130 ? -31.197 -1.161 2.904 1.00 66.62 130 TYR A CA 1
ATOM 945 C C . TYR A 1 130 ? -30.889 -1.863 4.237 1.00 66.62 130 TYR A C 1
ATOM 947 O O . TYR A 1 130 ? -31.796 -2.353 4.907 1.00 66.62 130 TYR A O 1
ATOM 955 N N . LEU A 1 131 ? -29.622 -1.894 4.661 1.00 67.06 131 LEU A N 1
ATOM 956 C CA . LEU A 1 131 ? -29.184 -2.474 5.941 1.00 67.06 131 LEU A CA 1
ATOM 957 C C . LEU A 1 131 ? -29.095 -1.430 7.078 1.00 67.06 131 LEU A C 1
ATOM 959 O O . LEU A 1 131 ? -28.152 -1.450 7.870 1.00 67.06 131 LEU A O 1
ATOM 963 N N . VAL A 1 132 ? -30.067 -0.518 7.174 1.00 62.62 132 VAL A N 1
ATOM 964 C CA . VAL A 1 132 ? -30.138 0.504 8.239 1.00 62.62 132 VAL A CA 1
ATOM 965 C C . VAL A 1 132 ? -31.204 0.110 9.273 1.00 62.62 132 VAL A C 1
ATOM 967 O O . VAL A 1 132 ? -32.291 -0.328 8.903 1.00 62.62 132 VAL A O 1
ATOM 970 N N . GLY A 1 133 ? -30.900 0.240 10.571 1.00 71.69 133 GLY A N 1
ATOM 971 C CA . GLY A 1 133 ? -31.807 -0.104 11.677 1.00 71.69 133 GLY A CA 1
ATOM 972 C C . GLY A 1 133 ? -31.605 -1.526 12.217 1.00 71.69 133 GLY A C 1
ATOM 973 O O . GLY A 1 133 ? -30.481 -1.963 12.441 1.00 71.69 133 GLY A O 1
ATOM 974 N N . GLU A 1 134 ? -32.688 -2.283 12.412 1.00 62.56 134 GLU A N 1
ATOM 975 C CA . GLU A 1 134 ? -32.676 -3.615 13.055 1.00 62.56 134 GLU A CA 1
ATOM 976 C C . GLU A 1 134 ? -31.822 -4.668 12.307 1.00 62.56 134 GLU A C 1
ATOM 978 O O . GLU A 1 134 ? -31.377 -5.664 12.880 1.00 62.56 134 GLU A O 1
ATOM 983 N N . ARG A 1 135 ? -31.535 -4.425 11.020 1.00 61.25 135 ARG A N 1
ATOM 984 C CA . ARG A 1 135 ? -30.755 -5.306 10.131 1.00 61.25 135 ARG A CA 1
ATOM 985 C C . ARG A 1 135 ? -29.261 -4.974 10.063 1.00 61.25 135 ARG A C 1
ATOM 987 O O . ARG A 1 135 ? -28.546 -5.562 9.253 1.00 61.25 135 ARG A O 1
ATOM 994 N N . GLU A 1 136 ? -28.761 -4.086 10.921 1.00 69.06 136 GLU A N 1
ATOM 995 C CA . GLU A 1 136 ? -27.348 -3.691 10.928 1.00 69.06 136 GLU A CA 1
ATOM 996 C C . GLU A 1 136 ? -26.392 -4.872 11.181 1.00 69.06 136 GLU A C 1
ATOM 998 O O . GLU A 1 136 ? -25.296 -4.918 10.621 1.00 69.06 136 GLU A O 1
ATOM 1003 N N . LYS A 1 137 ? -26.849 -5.889 11.927 1.00 66.88 137 LYS A N 1
ATOM 1004 C CA . LYS A 1 137 ? -26.094 -7.125 12.212 1.00 66.88 137 LYS A CA 1
ATOM 1005 C C . LYS A 1 137 ? -25.602 -7.843 10.951 1.00 66.88 137 LYS A C 1
ATOM 1007 O O . LYS A 1 137 ? -24.551 -8.472 10.976 1.00 66.88 137 LYS A O 1
ATOM 1012 N N . TYR A 1 138 ? -26.322 -7.727 9.833 1.00 73.06 138 TYR A N 1
ATOM 1013 C CA . TYR A 1 138 ? -25.939 -8.382 8.580 1.00 73.06 138 TYR A CA 1
ATOM 1014 C C . TYR A 1 138 ? -24.790 -7.669 7.846 1.00 73.06 138 TYR A C 1
ATOM 1016 O O . TYR A 1 138 ? -24.201 -8.248 6.937 1.00 73.06 138 TYR A O 1
ATOM 1024 N N . ARG A 1 139 ? -24.415 -6.444 8.249 1.00 73.31 139 ARG A N 1
ATOM 1025 C CA . 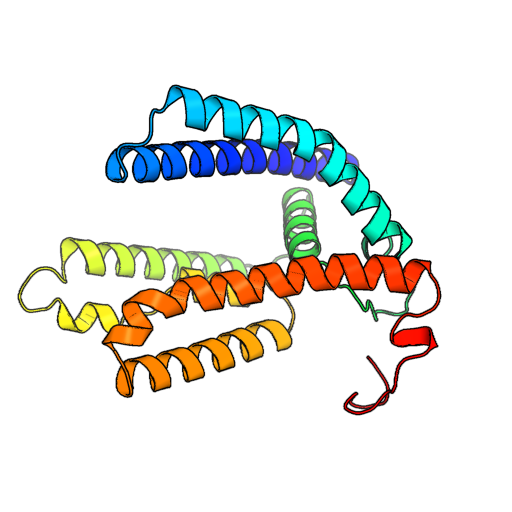ARG A 1 139 ? -23.304 -5.698 7.630 1.00 73.31 139 ARG A CA 1
ATOM 1026 C C . ARG A 1 139 ? -21.937 -6.321 7.912 1.00 73.31 139 ARG A C 1
ATOM 1028 O O . ARG A 1 139 ? -21.034 -6.112 7.109 1.00 73.31 139 ARG A O 1
ATOM 1035 N N . GLU A 1 140 ? -21.779 -7.059 9.013 1.00 70.25 140 GLU A N 1
ATOM 1036 C CA . GLU A 1 140 ? -20.506 -7.706 9.385 1.00 70.25 140 GLU A CA 1
ATOM 1037 C C . GLU A 1 140 ? -20.179 -8.916 8.490 1.00 70.25 140 GLU A C 1
ATOM 1039 O O . GLU A 1 140 ? -19.015 -9.264 8.329 1.00 70.25 140 GLU A O 1
ATOM 1044 N N . TYR A 1 141 ? -21.187 -9.510 7.843 1.00 76.56 141 TYR A N 1
ATOM 1045 C CA . TYR A 1 141 ? -21.026 -10.662 6.947 1.00 76.56 141 TYR A CA 1
ATOM 1046 C C . TYR A 1 141 ? -20.783 -10.278 5.483 1.00 76.56 141 TYR A C 1
ATOM 1048 O O . TYR A 1 141 ? -20.563 -11.147 4.640 1.00 76.56 141 TYR A O 1
ATOM 1056 N N . LEU A 1 142 ? -20.850 -8.986 5.158 1.00 80.19 142 LEU A N 1
ATOM 1057 C CA . LEU A 1 142 ? -20.645 -8.512 3.798 1.00 80.19 142 LEU A CA 1
ATOM 1058 C C . LEU A 1 142 ? -19.150 -8.529 3.442 1.00 80.19 142 LEU A C 1
ATOM 1060 O O . LEU A 1 142 ? -18.342 -7.976 4.193 1.00 80.19 142 LEU A O 1
ATOM 1064 N N . PRO A 1 143 ? -18.760 -9.105 2.289 1.00 81.69 143 PRO A N 1
ATOM 1065 C CA . PRO A 1 143 ? -17.362 -9.164 1.891 1.00 81.69 143 PRO A CA 1
ATOM 1066 C C . PRO A 1 143 ? -16.804 -7.763 1.636 1.00 81.69 143 PRO A C 1
ATOM 1068 O O . PRO A 1 143 ? -17.473 -6.895 1.069 1.00 81.69 143 PRO A O 1
ATOM 1071 N N . ASN A 1 144 ? -15.548 -7.548 2.018 1.00 82.69 144 ASN A N 1
ATOM 1072 C CA . ASN A 1 144 ? -14.836 -6.325 1.679 1.00 82.69 144 ASN A CA 1
ATOM 1073 C C . ASN A 1 144 ? -14.230 -6.451 0.273 1.00 82.69 144 ASN A C 1
ATOM 1075 O O . ASN A 1 144 ? -13.150 -7.016 0.098 1.00 82.69 144 ASN A O 1
ATOM 1079 N N . TRP A 1 145 ? -14.923 -5.895 -0.723 1.00 83.88 145 TRP A N 1
ATOM 1080 C CA . TRP A 1 145 ? -14.478 -5.918 -2.119 1.00 83.88 145 TRP A CA 1
ATOM 1081 C C . TRP A 1 145 ? -13.130 -5.235 -2.352 1.00 83.88 145 TRP A C 1
ATOM 1083 O O . TRP A 1 145 ? -12.398 -5.663 -3.236 1.00 83.88 145 TRP A O 1
ATOM 1093 N N . GLY A 1 146 ? -12.761 -4.232 -1.548 1.00 82.75 146 GLY A N 1
ATOM 1094 C CA . GLY A 1 146 ? -11.455 -3.577 -1.659 1.00 82.75 146 GLY A CA 1
ATOM 1095 C C . GLY A 1 146 ? -10.302 -4.516 -1.299 1.00 82.75 146 GLY A C 1
ATOM 1096 O O . GLY A 1 146 ? -9.317 -4.595 -2.028 1.00 82.75 146 GLY A O 1
ATOM 1097 N N . ALA A 1 147 ? -10.451 -5.292 -0.222 1.00 80.94 147 ALA A N 1
ATOM 1098 C CA . ALA A 1 147 ? -9.453 -6.285 0.185 1.00 80.94 147 ALA A CA 1
ATOM 1099 C C . ALA A 1 147 ? -9.329 -7.432 -0.835 1.00 80.94 147 ALA A C 1
ATOM 1101 O O . ALA A 1 147 ? -8.226 -7.889 -1.144 1.00 80.94 147 ALA A O 1
ATOM 1102 N N . ILE A 1 148 ? -10.464 -7.866 -1.389 1.00 84.25 148 ILE A N 1
ATOM 1103 C CA . ILE A 1 148 ? -10.510 -8.884 -2.444 1.00 84.25 148 ILE A CA 1
ATOM 1104 C C . ILE A 1 148 ? -9.803 -8.369 -3.704 1.00 84.25 148 ILE A C 1
ATOM 1106 O O . ILE A 1 148 ? -8.933 -9.054 -4.233 1.00 84.25 148 ILE A O 1
ATOM 1110 N N . ALA A 1 149 ? -10.119 -7.150 -4.151 1.00 83.62 149 ALA A N 1
ATOM 1111 C CA . ALA A 1 149 ? -9.499 -6.542 -5.326 1.00 83.62 149 ALA A CA 1
ATOM 1112 C C . ALA A 1 149 ? -7.979 -6.405 -5.167 1.00 83.62 149 ALA A C 1
ATOM 1114 O O . ALA A 1 149 ? -7.239 -6.792 -6.066 1.00 83.62 149 ALA A O 1
ATOM 1115 N N . LEU A 1 150 ? -7.505 -5.936 -4.008 1.00 81.00 150 LEU A N 1
ATOM 1116 C CA . LEU A 1 150 ? -6.071 -5.827 -3.732 1.00 81.00 150 LEU A CA 1
ATOM 1117 C C . LEU A 1 150 ? -5.362 -7.187 -3.831 1.00 81.00 150 LEU A C 1
ATOM 1119 O O . LEU A 1 150 ? -4.273 -7.278 -4.393 1.00 81.00 150 LEU A O 1
ATOM 1123 N N . SER A 1 151 ? -6.010 -8.252 -3.353 1.00 82.12 151 SER A N 1
ATOM 1124 C CA . SER A 1 151 ? -5.476 -9.617 -3.428 1.00 82.12 151 SER A CA 1
ATOM 1125 C C . SER A 1 151 ? -5.371 -10.141 -4.865 1.00 82.12 151 SER A C 1
ATOM 1127 O O . SER A 1 151 ? -4.504 -10.959 -5.145 1.00 82.12 151 SER A O 1
ATOM 1129 N N . PHE A 1 152 ? -6.217 -9.666 -5.786 1.00 81.25 152 PHE A N 1
ATOM 1130 C CA . PHE A 1 152 ? -6.120 -9.998 -7.213 1.00 81.25 152 PHE A CA 1
ATOM 1131 C C . PHE A 1 152 ? -5.024 -9.215 -7.947 1.00 81.25 152 PHE A C 1
ATOM 1133 O O . PHE A 1 152 ? -4.558 -9.665 -8.991 1.00 81.25 152 PHE A O 1
ATOM 1140 N N . VAL A 1 153 ? -4.627 -8.048 -7.430 1.00 79.19 153 VAL A N 1
ATOM 1141 C CA . VAL A 1 153 ? -3.622 -7.179 -8.062 1.00 79.19 153 VAL A CA 1
ATOM 1142 C C . VAL A 1 153 ? -2.198 -7.579 -7.680 1.00 79.19 153 VAL A C 1
ATOM 1144 O O . VAL A 1 153 ? -1.294 -7.416 -8.493 1.00 79.19 153 VAL A O 1
ATOM 1147 N N . ILE A 1 154 ? -1.981 -8.089 -6.464 1.00 76.31 154 ILE A N 1
ATOM 1148 C CA . ILE A 1 154 ? -0.646 -8.448 -5.972 1.00 76.31 154 ILE A CA 1
ATOM 1149 C C . ILE A 1 154 ? -0.329 -9.903 -6.351 1.00 76.31 154 ILE A C 1
ATOM 1151 O O . ILE A 1 154 ? -0.896 -10.823 -5.757 1.00 76.31 154 ILE A O 1
ATOM 1155 N N . PRO A 1 155 ? 0.592 -10.154 -7.299 1.00 65.44 155 PRO A N 1
ATOM 1156 C CA . PRO A 1 155 ? 1.029 -11.506 -7.602 1.00 65.44 155 PRO A CA 1
ATOM 1157 C C . PRO A 1 155 ? 1.892 -12.040 -6.453 1.00 65.44 155 PRO A C 1
ATOM 1159 O O . PRO A 1 155 ? 2.978 -11.530 -6.186 1.00 65.44 155 PRO A O 1
ATOM 1162 N N . GLY A 1 156 ? 1.416 -13.080 -5.770 1.00 71.00 156 GLY A N 1
ATOM 1163 C CA . GLY A 1 156 ? 2.219 -13.828 -4.805 1.00 71.00 156 GLY A CA 1
ATOM 1164 C C . GLY A 1 156 ? 1.417 -14.319 -3.599 1.00 71.00 156 GLY A C 1
ATOM 1165 O O . GLY A 1 156 ? 0.803 -13.510 -2.903 1.00 71.00 156 GLY A O 1
ATOM 1166 N N . PRO A 1 157 ? 1.463 -15.625 -3.274 1.00 76.19 157 PRO A N 1
ATOM 1167 C CA . PRO A 1 157 ? 0.716 -16.170 -2.141 1.00 76.19 157 PRO A CA 1
ATOM 1168 C C . PRO A 1 157 ? 1.243 -15.666 -0.791 1.00 76.19 157 PRO A C 1
ATOM 1170 O O . PRO A 1 157 ? 0.520 -15.714 0.199 1.00 76.19 157 PRO A O 1
ATOM 1173 N N . VAL A 1 158 ? 2.484 -15.167 -0.735 1.00 79.31 158 VAL A N 1
ATOM 1174 C CA . VAL A 1 158 ? 3.130 -14.694 0.498 1.00 79.31 158 VAL A CA 1
ATOM 1175 C C . VAL A 1 158 ? 2.332 -13.559 1.141 1.00 79.31 158 VAL A C 1
ATOM 1177 O O . VAL A 1 158 ? 2.016 -13.639 2.326 1.00 79.31 158 VAL A O 1
ATOM 1180 N N . PHE A 1 159 ? 1.920 -12.557 0.359 1.00 78.50 159 PHE A N 1
ATOM 1181 C CA . PHE A 1 159 ? 1.149 -11.421 0.871 1.00 78.50 159 PHE A CA 1
ATOM 1182 C C . PHE A 1 159 ? -0.246 -11.840 1.341 1.00 78.50 159 PHE A C 1
ATOM 1184 O O . PHE A 1 159 ? -0.700 -11.412 2.401 1.00 78.50 159 PHE A O 1
ATOM 1191 N N . THR A 1 160 ? -0.914 -12.731 0.601 1.00 82.25 160 THR A N 1
ATOM 1192 C CA . THR A 1 160 ? -2.228 -13.259 0.991 1.00 82.25 160 THR A CA 1
ATOM 1193 C C . THR A 1 160 ? -2.142 -14.106 2.261 1.00 82.25 160 THR A C 1
ATOM 1195 O O . THR A 1 160 ? -2.981 -13.969 3.148 1.00 82.25 160 THR A O 1
ATOM 1198 N N . ASN A 1 161 ? -1.107 -14.940 2.393 1.00 85.88 161 ASN A N 1
ATOM 1199 C CA . ASN A 1 161 ? -0.872 -15.758 3.582 1.00 85.88 161 ASN A CA 1
ATOM 1200 C C . ASN A 1 161 ? -0.527 -14.898 4.802 1.00 85.88 161 ASN A C 1
ATOM 1202 O O . ASN A 1 161 ? -1.041 -15.152 5.890 1.00 85.88 161 ASN A O 1
ATOM 1206 N N . ALA A 1 162 ? 0.290 -13.856 4.626 1.00 85.56 162 ALA A N 1
ATOM 1207 C CA . ALA A 1 162 ? 0.598 -12.895 5.680 1.00 85.56 162 ALA A CA 1
ATOM 1208 C C . ALA A 1 162 ? -0.662 -12.137 6.132 1.00 85.56 162 ALA A C 1
ATOM 1210 O O . ALA A 1 162 ? -0.928 -12.034 7.331 1.00 85.56 162 ALA A O 1
ATOM 1211 N N . ALA A 1 163 ? -1.491 -11.683 5.185 1.00 85.50 163 ALA A N 1
ATOM 1212 C CA . ALA A 1 163 ? -2.767 -11.039 5.483 1.00 85.50 163 ALA A CA 1
ATOM 1213 C C . ALA A 1 163 ? -3.740 -11.988 6.203 1.00 85.50 163 ALA A C 1
ATOM 1215 O O . ALA A 1 163 ? -4.389 -11.584 7.168 1.00 85.50 163 ALA A O 1
ATOM 1216 N N . LEU A 1 164 ? -3.810 -13.258 5.789 1.00 88.88 164 LEU A N 1
ATOM 1217 C CA . LEU A 1 164 ? -4.617 -14.285 6.450 1.00 88.88 164 LEU A CA 1
ATOM 1218 C C . LEU A 1 164 ? -4.138 -14.538 7.882 1.00 88.88 164 LEU A C 1
ATOM 1220 O O . LEU A 1 164 ? -4.955 -14.573 8.801 1.00 88.88 164 LEU A O 1
ATOM 1224 N N . LEU A 1 165 ? -2.828 -14.678 8.090 1.00 91.31 165 LEU A N 1
ATOM 1225 C CA . LEU A 1 165 ? -2.249 -14.857 9.419 1.00 91.31 165 LEU A CA 1
ATOM 1226 C C . LEU A 1 165 ? -2.570 -13.657 10.318 1.00 91.31 165 LEU A C 1
ATOM 1228 O O . LEU A 1 165 ? -3.055 -13.836 11.435 1.00 91.31 165 LEU A O 1
ATOM 1232 N N . GLY A 1 166 ? -2.384 -12.437 9.807 1.00 90.06 166 GLY A N 1
ATOM 1233 C CA . GLY A 1 166 ? -2.766 -11.206 10.497 1.00 90.06 166 GLY A CA 1
ATOM 1234 C C . GLY A 1 166 ? -4.257 -11.169 10.842 1.00 90.06 166 GLY A C 1
ATOM 1235 O O . GLY A 1 166 ? -4.622 -10.839 11.972 1.00 90.06 166 GLY A O 1
ATOM 1236 N N . ALA A 1 167 ? -5.126 -11.588 9.918 1.00 89.06 167 ALA A N 1
ATOM 1237 C CA . ALA A 1 167 ? -6.566 -11.676 10.142 1.00 89.06 167 ALA A CA 1
ATOM 1238 C C . ALA A 1 167 ? -6.922 -12.699 11.233 1.00 89.06 167 ALA A C 1
ATOM 1240 O O . ALA A 1 167 ? -7.725 -12.387 12.114 1.00 89.06 167 ALA A O 1
ATOM 1241 N N . ILE A 1 168 ? -6.295 -13.879 11.241 1.00 93.00 168 ILE A N 1
ATOM 1242 C CA . ILE A 1 168 ? -6.495 -14.904 12.277 1.00 93.00 168 ILE A CA 1
ATOM 1243 C C . ILE A 1 168 ? -6.0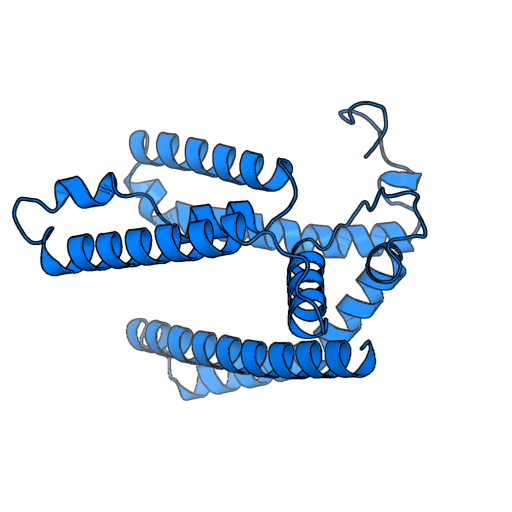62 -14.371 13.645 1.00 93.00 168 ILE A C 1
ATOM 1245 O O . ILE A 1 168 ? -6.838 -14.449 14.600 1.00 93.00 168 ILE A O 1
ATOM 1249 N N . ILE A 1 169 ? -4.867 -13.779 13.737 1.00 92.38 169 ILE A N 1
ATOM 1250 C CA . ILE A 1 169 ? -4.359 -13.172 14.975 1.00 92.38 169 ILE A CA 1
ATOM 1251 C C . ILE A 1 169 ? -5.336 -12.100 15.469 1.00 92.38 169 ILE A C 1
ATOM 1253 O O . ILE A 1 169 ? -5.721 -12.103 16.639 1.00 92.38 169 ILE A O 1
ATOM 1257 N N . SER A 1 170 ? -5.803 -11.231 14.569 1.00 89.94 170 SER A N 1
ATOM 1258 C CA . SER A 1 170 ? -6.765 -10.174 14.888 1.00 89.94 170 SER A CA 1
ATOM 1259 C C . SER A 1 170 ? -8.097 -10.738 15.406 1.00 89.94 170 SER A C 1
ATOM 1261 O O . SER A 1 170 ? -8.634 -10.249 16.400 1.00 89.94 170 SER A O 1
ATOM 1263 N N . ALA A 1 171 ? -8.603 -11.819 14.804 1.00 89.88 171 ALA A N 1
ATOM 1264 C CA . ALA A 1 171 ? -9.871 -12.440 15.174 1.00 89.88 171 ALA A CA 1
ATOM 1265 C C . ALA A 1 171 ? -9.794 -13.146 16.535 1.00 89.88 171 ALA A C 1
ATOM 1267 O O . ALA A 1 171 ? -10.722 -13.043 17.343 1.00 89.88 171 ALA A O 1
ATOM 1268 N N . VAL A 1 172 ? -8.686 -13.841 16.809 1.00 93.75 172 VAL A N 1
ATOM 1269 C CA . VAL A 1 172 ? -8.428 -14.469 18.112 1.00 93.75 172 VAL A CA 1
ATOM 1270 C C . VAL A 1 172 ? -8.277 -13.396 19.189 1.00 93.75 172 VAL A C 1
ATOM 1272 O O . VAL A 1 172 ? -8.907 -13.486 20.245 1.00 93.75 172 VAL A O 1
ATOM 1275 N N . TRP A 1 173 ? -7.511 -12.340 18.911 1.00 92.88 173 TRP A N 1
ATOM 1276 C CA . TRP A 1 173 ? -7.282 -11.258 19.862 1.00 92.88 173 TRP A CA 1
ATOM 1277 C C . TRP A 1 173 ? -8.570 -10.492 20.191 1.00 92.88 173 TRP A C 1
ATOM 1279 O O . TRP A 1 173 ? -8.854 -10.261 21.370 1.00 92.88 173 TRP A O 1
ATOM 1289 N N . ARG A 1 174 ? -9.412 -10.206 19.187 1.00 90.31 174 ARG A N 1
ATOM 1290 C CA . ARG A 1 174 ? -10.730 -9.576 19.377 1.00 90.31 174 ARG A CA 1
ATOM 1291 C C . ARG A 1 174 ? -11.630 -10.390 20.312 1.00 90.31 174 ARG A C 1
ATOM 1293 O O . ARG A 1 174 ? -12.335 -9.803 21.127 1.00 90.31 174 ARG A O 1
ATOM 1300 N N . LYS A 1 175 ? -11.591 -11.728 20.236 1.00 90.12 175 LYS A N 1
ATOM 1301 C CA . LYS A 1 175 ? -12.367 -12.613 21.127 1.00 90.12 175 LYS A CA 1
ATOM 1302 C C . LYS A 1 175 ? -11.789 -12.710 22.538 1.00 90.12 175 LYS A C 1
ATOM 1304 O O . LYS A 1 175 ? -12.550 -12.840 23.490 1.00 90.12 175 LYS A O 1
ATOM 1309 N N . TRP A 1 176 ? -10.465 -12.674 22.683 1.00 91.69 176 TRP A N 1
ATOM 1310 C CA . TRP A 1 176 ? -9.817 -12.911 23.975 1.00 91.69 176 TRP A CA 1
ATOM 1311 C C . TRP A 1 176 ? -9.706 -11.647 24.838 1.00 91.69 176 TRP A C 1
ATOM 1313 O O . TRP A 1 176 ? -9.916 -11.701 26.051 1.00 91.69 176 TRP A O 1
ATOM 1323 N N . LYS A 1 177 ? -9.387 -10.497 24.227 1.00 92.38 177 LYS A N 1
ATOM 1324 C CA . LYS A 1 177 ? -9.186 -9.210 24.916 1.00 92.38 177 LYS A CA 1
ATOM 1325 C C . LYS A 1 177 ? -9.692 -8.032 24.061 1.00 92.38 177 LYS A C 1
ATOM 1327 O O . LYS A 1 177 ? -8.873 -7.290 23.513 1.00 92.38 177 LYS A O 1
ATOM 1332 N N . PRO A 1 178 ? -11.016 -7.795 23.996 1.00 88.38 178 PRO A N 1
ATOM 1333 C CA . PRO A 1 178 ? -11.597 -6.762 23.132 1.00 88.38 178 PRO A CA 1
ATOM 1334 C C . PRO A 1 178 ? -11.099 -5.346 23.463 1.00 88.38 178 PRO A C 1
ATOM 1336 O O . PRO A 1 178 ? -10.729 -4.608 22.558 1.00 88.38 178 PRO A O 1
ATOM 1339 N N . ALA A 1 179 ? -10.967 -5.000 24.749 1.00 88.88 179 ALA A N 1
ATOM 1340 C CA . ALA A 1 179 ? -10.482 -3.679 25.168 1.00 88.88 179 ALA A CA 1
ATOM 1341 C C . ALA A 1 179 ? -9.039 -3.383 24.712 1.00 88.88 179 ALA A C 1
ATOM 1343 O O . ALA A 1 179 ? -8.695 -2.247 24.410 1.00 88.88 179 ALA A O 1
ATOM 1344 N N . SER A 1 180 ? -8.183 -4.409 24.652 1.00 90.50 180 SER A N 1
ATOM 1345 C CA . SER A 1 180 ? -6.807 -4.263 24.163 1.00 90.50 180 SER A CA 1
ATOM 1346 C C . SER A 1 180 ? -6.772 -4.191 22.635 1.00 90.50 180 SER A C 1
ATOM 1348 O O . SER A 1 180 ? -6.039 -3.383 22.069 1.00 90.50 180 SER A O 1
ATOM 1350 N N . PHE A 1 181 ? -7.610 -4.991 21.973 1.00 90.19 181 PHE A N 1
ATOM 1351 C CA . PHE A 1 181 ? -7.742 -4.995 20.522 1.00 90.19 181 PHE A CA 1
ATOM 1352 C C . PHE A 1 181 ? -8.144 -3.617 19.974 1.00 90.19 181 PHE A C 1
ATOM 1354 O O . PHE A 1 181 ? -7.501 -3.122 19.052 1.00 90.19 181 PHE A O 1
ATOM 1361 N N . GLU A 1 182 ? -9.150 -2.965 20.563 1.00 88.69 182 GLU A N 1
ATOM 1362 C CA . GLU A 1 182 ? -9.643 -1.663 20.083 1.00 88.69 182 GLU A CA 1
ATOM 1363 C C . GLU A 1 182 ? -8.584 -0.553 20.128 1.00 88.69 182 GLU A C 1
ATOM 1365 O O . GLU A 1 182 ? -8.572 0.319 19.262 1.00 88.69 182 GLU A O 1
ATOM 1370 N N . ILE A 1 183 ? -7.668 -0.606 21.099 1.00 89.75 183 ILE A N 1
ATOM 1371 C CA . ILE A 1 183 ? -6.628 0.413 21.280 1.00 89.75 183 ILE A CA 1
ATOM 1372 C C . ILE A 1 183 ? -5.391 0.105 20.425 1.00 89.75 183 ILE A C 1
ATOM 1374 O O . ILE A 1 183 ? -4.834 1.001 19.794 1.00 89.75 183 ILE A O 1
ATOM 1378 N N . TYR A 1 184 ? -4.938 -1.153 20.404 1.00 91.06 184 TYR A N 1
ATOM 1379 C CA . TYR A 1 184 ? -3.604 -1.489 19.897 1.00 91.06 184 TYR A CA 1
ATOM 1380 C C . TYR A 1 184 ? -3.586 -2.171 18.531 1.00 91.06 184 TYR A C 1
ATOM 1382 O O . TYR A 1 184 ? -2.550 -2.127 17.870 1.00 91.06 184 TYR A O 1
ATOM 1390 N N . ALA A 1 185 ? -4.682 -2.790 18.079 1.00 89.88 185 ALA A N 1
ATOM 1391 C CA . ALA A 1 185 ? -4.646 -3.623 16.874 1.00 89.88 185 ALA A CA 1
ATOM 1392 C C . ALA A 1 185 ? -4.161 -2.849 15.640 1.00 89.88 185 ALA A C 1
ATOM 1394 O O . ALA A 1 185 ? -3.247 -3.299 14.949 1.00 89.88 185 ALA A O 1
ATOM 1395 N N . TYR A 1 186 ? -4.713 -1.655 15.407 1.00 88.31 186 TYR A N 1
ATOM 1396 C CA . TYR A 1 186 ? -4.319 -0.813 14.278 1.00 88.31 186 TYR A CA 1
ATOM 1397 C C . TYR A 1 186 ? -2.885 -0.293 14.401 1.00 88.31 186 TYR A C 1
ATOM 1399 O O . TYR A 1 186 ? -2.157 -0.293 13.413 1.00 88.31 186 TYR A O 1
ATOM 1407 N N . ALA A 1 187 ? -2.457 0.103 15.604 1.00 90.94 187 ALA A N 1
ATOM 1408 C CA . ALA A 1 187 ? -1.104 0.604 15.836 1.00 90.94 187 ALA A CA 1
ATOM 1409 C C . ALA A 1 187 ? -0.043 -0.484 15.600 1.00 90.94 187 ALA A C 1
ATOM 1411 O O . ALA A 1 187 ? 0.961 -0.230 14.939 1.00 90.94 187 ALA A O 1
ATOM 1412 N N . ILE A 1 188 ? -0.284 -1.708 16.083 1.00 91.69 188 ILE A N 1
ATOM 1413 C CA . ILE A 1 188 ? 0.626 -2.841 15.868 1.00 91.69 188 ILE A CA 1
ATOM 1414 C C . ILE A 1 188 ? 0.641 -3.245 14.393 1.00 91.69 188 ILE A C 1
ATOM 1416 O O . ILE A 1 188 ? 1.717 -3.432 13.834 1.00 91.69 188 ILE A O 1
ATOM 1420 N N . ALA A 1 189 ? -0.523 -3.335 13.740 1.00 90.44 189 ALA A N 1
ATOM 1421 C CA . ALA A 1 189 ? -0.593 -3.656 12.315 1.00 90.44 189 ALA A CA 1
ATOM 1422 C C . ALA A 1 189 ? 0.163 -2.625 11.460 1.00 90.44 189 ALA A C 1
ATOM 1424 O O . ALA A 1 189 ? 0.992 -3.006 10.636 1.00 90.44 189 ALA A O 1
ATOM 1425 N N . ALA A 1 190 ? -0.056 -1.329 11.704 1.00 89.12 190 ALA A N 1
ATOM 1426 C CA . ALA A 1 190 ? 0.668 -0.258 11.024 1.00 89.12 190 ALA A CA 1
ATOM 1427 C C . ALA A 1 190 ? 2.180 -0.326 11.294 1.00 89.12 190 ALA A C 1
ATOM 1429 O O . ALA A 1 190 ? 2.975 -0.171 10.371 1.00 89.12 190 ALA A O 1
ATOM 1430 N N . GLY A 1 191 ? 2.581 -0.617 12.537 1.00 92.56 191 GLY A N 1
ATOM 1431 C CA . GLY A 1 191 ? 3.981 -0.796 12.914 1.00 92.56 191 GLY A CA 1
ATOM 1432 C C . GLY A 1 191 ? 4.654 -1.976 12.209 1.00 92.56 191 GLY A C 1
ATOM 1433 O O . GLY A 1 191 ? 5.791 -1.840 11.772 1.00 92.56 191 GLY A O 1
ATOM 1434 N N . MET A 1 192 ? 3.960 -3.107 12.043 1.00 90.69 192 MET A N 1
ATOM 1435 C CA . MET A 1 192 ? 4.485 -4.264 11.304 1.00 90.69 192 MET A CA 1
ATOM 1436 C C . MET A 1 192 ? 4.678 -3.947 9.816 1.00 90.69 192 MET A C 1
ATOM 1438 O O . MET A 1 192 ? 5.737 -4.247 9.273 1.00 90.69 192 MET A O 1
ATOM 1442 N N . ILE A 1 193 ? 3.707 -3.279 9.183 1.00 88.44 193 ILE A N 1
ATOM 1443 C CA . ILE A 1 193 ? 3.803 -2.858 7.773 1.00 88.44 193 ILE A CA 1
ATOM 1444 C C . ILE A 1 193 ? 4.952 -1.854 7.586 1.00 88.44 193 ILE A C 1
ATOM 1446 O O . ILE A 1 193 ? 5.776 -1.994 6.684 1.00 88.44 193 ILE A O 1
ATOM 1450 N N . ALA A 1 194 ? 5.052 -0.853 8.465 1.00 89.31 194 ALA A N 1
ATOM 1451 C CA . ALA A 1 194 ? 6.150 0.112 8.432 1.00 89.31 194 ALA A CA 1
ATOM 1452 C C . ALA A 1 194 ? 7.511 -0.555 8.697 1.00 89.31 194 ALA A C 1
ATOM 1454 O O . ALA A 1 194 ? 8.516 -0.189 8.087 1.00 89.31 194 ALA A O 1
ATOM 1455 N N . GLY A 1 195 ? 7.541 -1.543 9.595 1.00 89.56 195 GLY A N 1
ATOM 1456 C CA . GLY A 1 195 ? 8.721 -2.331 9.931 1.00 89.56 195 GLY A CA 1
ATOM 1457 C C . GLY A 1 195 ? 9.241 -3.150 8.754 1.00 89.56 195 GLY A C 1
ATOM 1458 O O . GLY A 1 195 ? 10.447 -3.158 8.528 1.00 89.56 195 GLY A O 1
ATOM 1459 N N . GLU A 1 196 ? 8.356 -3.767 7.970 1.00 86.38 196 GLU A N 1
ATOM 1460 C CA . GLU A 1 196 ? 8.721 -4.449 6.722 1.00 86.38 196 GLU A CA 1
ATOM 1461 C C . GLU A 1 196 ? 9.395 -3.477 5.740 1.00 86.38 196 GLU A C 1
ATOM 1463 O O . GLU A 1 196 ? 10.484 -3.756 5.238 1.00 86.38 196 GLU A O 1
ATOM 1468 N N . GLY A 1 197 ? 8.812 -2.288 5.544 1.00 85.50 197 GLY A N 1
ATOM 1469 C CA . GLY A 1 197 ? 9.385 -1.254 4.678 1.00 85.50 197 GLY A CA 1
ATOM 1470 C C . GLY A 1 197 ? 10.769 -0.777 5.135 1.00 85.50 197 GLY A C 1
ATOM 1471 O O . GLY A 1 197 ? 11.704 -0.720 4.335 1.00 85.50 197 GLY A O 1
ATOM 1472 N N . MET A 1 198 ? 10.935 -0.478 6.429 1.00 88.12 198 MET A N 1
ATOM 1473 C CA . MET A 1 198 ? 12.236 -0.089 6.996 1.00 88.12 198 MET A CA 1
ATOM 1474 C C . MET A 1 198 ? 13.257 -1.233 6.937 1.00 88.12 198 MET A C 1
ATOM 1476 O O . MET A 1 198 ? 14.421 -1.001 6.609 1.00 88.12 198 MET A O 1
ATOM 1480 N N . GLY A 1 199 ? 12.825 -2.466 7.208 1.00 86.88 199 GLY A N 1
ATOM 1481 C CA . GLY A 1 199 ? 13.643 -3.669 7.077 1.00 86.88 199 GLY A CA 1
ATOM 1482 C C . GLY A 1 199 ? 14.142 -3.870 5.648 1.00 86.88 199 GLY A C 1
ATOM 1483 O O . GLY A 1 199 ? 15.313 -4.186 5.460 1.00 86.88 199 GLY A O 1
ATOM 1484 N N . GLY A 1 200 ? 13.308 -3.582 4.645 1.00 84.88 200 GLY A N 1
ATOM 1485 C CA . GLY A 1 200 ? 13.700 -3.583 3.235 1.00 84.88 200 GLY A CA 1
ATOM 1486 C C . GLY A 1 200 ? 14.827 -2.595 2.923 1.00 84.88 200 GLY A C 1
ATOM 1487 O O . GLY A 1 200 ? 15.774 -2.952 2.225 1.00 84.88 200 GLY A O 1
ATOM 1488 N N . VAL A 1 201 ? 14.786 -1.382 3.492 1.00 86.88 201 VAL A N 1
ATOM 1489 C CA . VAL A 1 201 ? 15.869 -0.388 3.336 1.00 86.88 201 VAL A CA 1
ATOM 1490 C C . VAL A 1 201 ? 17.169 -0.900 3.954 1.00 86.88 201 VAL A C 1
ATOM 1492 O O . VAL A 1 201 ? 18.220 -0.840 3.317 1.00 86.88 201 VAL A O 1
ATOM 1495 N N . VAL A 1 202 ? 17.108 -1.442 5.173 1.00 86.31 202 VAL A N 1
ATOM 1496 C CA . VAL A 1 202 ? 18.282 -2.035 5.835 1.00 86.31 202 VAL A CA 1
ATOM 1497 C C . VAL A 1 202 ? 18.827 -3.210 5.018 1.00 86.31 202 VAL A C 1
ATOM 1499 O O . VAL A 1 202 ? 20.034 -3.294 4.802 1.00 86.31 202 VAL A O 1
ATOM 1502 N N . GLY A 1 203 ? 17.951 -4.077 4.506 1.00 84.19 203 GLY A N 1
ATOM 1503 C CA . GLY A 1 203 ? 18.311 -5.192 3.633 1.00 84.19 203 GLY A CA 1
ATOM 1504 C C . GLY A 1 203 ? 19.018 -4.737 2.356 1.00 84.19 203 GLY A C 1
ATOM 1505 O O . GLY A 1 203 ? 20.063 -5.282 2.019 1.00 84.19 203 GLY A O 1
ATOM 1506 N N . ALA A 1 204 ? 18.521 -3.688 1.694 1.00 84.56 204 ALA A N 1
ATOM 1507 C CA . ALA A 1 204 ? 19.163 -3.109 0.511 1.00 84.56 204 ALA A CA 1
ATOM 1508 C C . ALA A 1 204 ? 20.575 -2.574 0.816 1.00 84.56 204 ALA A C 1
ATOM 1510 O O . ALA A 1 204 ? 21.509 -2.808 0.050 1.00 84.56 204 ALA A O 1
ATOM 1511 N N . VAL A 1 205 ? 20.764 -1.908 1.962 1.00 85.06 205 VAL A N 1
ATOM 1512 C CA . VAL A 1 205 ? 22.094 -1.455 2.406 1.00 85.06 205 VAL A CA 1
ATOM 1513 C C . VAL A 1 205 ? 23.027 -2.644 2.662 1.00 85.06 205 VAL A C 1
ATOM 1515 O O . VAL A 1 205 ? 24.188 -2.609 2.257 1.00 85.06 205 VAL A O 1
ATOM 1518 N N . LEU A 1 206 ? 22.534 -3.712 3.297 1.00 83.19 206 LEU A N 1
ATOM 1519 C CA . LEU A 1 206 ? 23.315 -4.929 3.550 1.00 83.19 206 LEU A CA 1
ATOM 1520 C C . LEU A 1 206 ? 23.687 -5.675 2.259 1.00 83.19 206 LEU A C 1
ATOM 1522 O O . LEU A 1 206 ? 24.801 -6.198 2.172 1.00 83.19 206 LEU A O 1
ATOM 1526 N N . GLN A 1 207 ? 22.797 -5.686 1.260 1.00 80.69 207 GLN A N 1
ATOM 1527 C CA . GLN A 1 207 ? 23.052 -6.230 -0.081 1.00 80.69 207 GLN A CA 1
ATOM 1528 C C . GLN A 1 207 ? 24.211 -5.497 -0.751 1.00 80.69 207 GLN A C 1
ATOM 1530 O O . GLN A 1 207 ? 25.171 -6.125 -1.190 1.00 80.69 207 GLN A O 1
ATOM 1535 N N . LEU A 1 208 ? 24.179 -4.163 -0.738 1.00 81.81 208 LEU A N 1
ATOM 1536 C CA . LEU A 1 208 ? 25.256 -3.337 -1.287 1.00 81.81 208 LEU A CA 1
ATOM 1537 C C . LEU A 1 208 ? 26.572 -3.484 -0.514 1.00 81.81 208 LEU A C 1
ATOM 1539 O O . LEU A 1 208 ? 27.647 -3.415 -1.104 1.00 81.81 208 LEU A O 1
ATOM 1543 N N . ALA A 1 209 ? 26.503 -3.715 0.799 1.00 79.81 209 ALA A N 1
ATOM 1544 C CA . ALA A 1 209 ? 27.673 -3.954 1.639 1.00 79.81 209 ALA A CA 1
ATOM 1545 C C . ALA A 1 209 ? 28.274 -5.369 1.484 1.00 79.81 209 ALA A C 1
ATOM 1547 O O . ALA A 1 209 ? 29.315 -5.649 2.080 1.00 79.81 209 ALA A O 1
ATOM 1548 N N . GLY A 1 210 ? 27.644 -6.272 0.720 1.00 70.75 210 GLY A N 1
ATOM 1549 C CA . GLY A 1 210 ? 28.127 -7.642 0.507 1.00 70.75 210 GLY A CA 1
ATOM 1550 C C . GLY A 1 210 ? 27.979 -8.565 1.727 1.00 70.75 210 GLY A C 1
ATOM 1551 O O . GLY A 1 210 ? 28.705 -9.554 1.855 1.00 70.75 210 GLY A O 1
ATOM 1552 N N . VAL A 1 211 ? 27.086 -8.221 2.661 1.00 68.88 211 VAL A N 1
ATOM 1553 C CA . VAL A 1 211 ? 26.826 -8.970 3.912 1.00 68.88 211 VAL A CA 1
ATOM 1554 C C . VAL A 1 211 ? 25.369 -9.446 3.981 1.00 68.88 211 VAL A C 1
ATOM 1556 O O . VAL A 1 211 ? 24.898 -9.900 5.019 1.00 68.88 211 VAL A O 1
ATOM 1559 N N . SER A 1 212 ? 24.629 -9.348 2.883 1.00 62.22 212 SER A N 1
ATOM 1560 C CA . SER A 1 212 ? 23.237 -9.777 2.827 1.00 62.22 212 SER A CA 1
ATOM 1561 C C . SER A 1 212 ? 23.043 -11.278 3.008 1.00 62.22 212 SER A C 1
ATOM 1563 O O . SER A 1 212 ? 23.978 -12.078 2.898 1.00 62.22 212 SER A O 1
ATOM 1565 N N . GLY A 1 213 ? 21.783 -11.640 3.274 1.00 57.59 213 GLY A N 1
ATOM 1566 C CA . GLY A 1 213 ? 21.327 -13.021 3.410 1.00 57.59 213 GLY A CA 1
ATOM 1567 C C . GLY A 1 213 ? 21.740 -13.910 2.235 1.00 57.59 213 GLY A C 1
ATOM 1568 O O . GLY A 1 213 ? 22.181 -15.029 2.468 1.00 57.59 213 GLY A O 1
ATOM 1569 N N . ASP A 1 214 ? 21.737 -13.370 1.017 1.00 57.75 214 ASP A N 1
ATOM 1570 C CA . ASP A 1 214 ? 22.101 -14.096 -0.206 1.00 57.75 214 ASP A CA 1
ATOM 1571 C C . ASP A 1 214 ? 23.601 -14.454 -0.275 1.00 57.75 214 ASP A C 1
ATOM 1573 O O . ASP A 1 214 ? 23.987 -15.413 -0.939 1.00 57.75 214 ASP A O 1
ATOM 1577 N N . ILE A 1 215 ? 24.470 -13.687 0.403 1.00 57.62 215 ILE A N 1
ATOM 1578 C CA . ILE A 1 215 ? 25.939 -13.817 0.316 1.00 57.62 215 ILE A CA 1
ATOM 1579 C C . ILE A 1 215 ? 26.527 -14.470 1.578 1.00 57.62 215 ILE A C 1
ATOM 1581 O O . ILE A 1 215 ? 27.487 -15.238 1.494 1.00 57.62 215 ILE A O 1
ATOM 1585 N N . LYS A 1 216 ? 25.988 -14.155 2.766 1.00 55.59 216 LYS A N 1
ATOM 1586 C CA . LYS A 1 216 ? 26.490 -14.634 4.073 1.00 55.59 216 LYS A CA 1
ATOM 1587 C C . LYS A 1 216 ? 25.403 -15.169 5.015 1.00 55.59 216 LYS A C 1
ATOM 1589 O O . LYS A 1 216 ? 25.713 -15.505 6.160 1.00 55.59 216 LYS A O 1
ATOM 1594 N N . GLY A 1 217 ? 24.146 -15.218 4.580 1.00 58.59 217 GLY A N 1
ATOM 1595 C CA . GLY A 1 217 ? 23.025 -15.686 5.392 1.00 58.59 217 GLY A CA 1
ATOM 1596 C C . GLY A 1 217 ? 22.986 -17.200 5.568 1.00 58.59 217 GLY A C 1
ATOM 1597 O O . GLY A 1 217 ? 23.591 -17.972 4.827 1.00 58.59 217 GLY A O 1
ATOM 1598 N N . THR A 1 218 ? 22.253 -17.636 6.589 1.00 55.09 218 THR A N 1
ATOM 1599 C CA . THR A 1 218 ? 21.940 -19.051 6.803 1.00 55.09 218 THR A CA 1
ATOM 1600 C C . THR A 1 218 ? 20.659 -19.396 6.047 1.00 55.09 218 THR A C 1
ATOM 1602 O O . THR A 1 218 ? 19.607 -18.842 6.342 1.00 55.09 218 THR A O 1
ATOM 1605 N N . MET A 1 219 ? 20.725 -20.357 5.119 1.00 57.06 219 MET A N 1
ATOM 1606 C CA . MET A 1 219 ? 19.587 -20.848 4.308 1.00 57.06 219 MET A CA 1
ATOM 1607 C C . MET A 1 219 ? 18.569 -21.688 5.107 1.00 57.06 219 MET A C 1
ATOM 1609 O O . MET A 1 219 ? 17.877 -22.555 4.570 1.00 57.06 219 MET A O 1
ATOM 1613 N N . VAL A 1 220 ? 18.494 -21.489 6.423 1.00 48.50 220 VAL A N 1
ATOM 1614 C CA . VAL A 1 220 ? 17.642 -22.287 7.305 1.00 48.50 220 VAL A CA 1
ATOM 1615 C C . VAL A 1 220 ? 16.199 -21.813 7.147 1.00 48.50 220 VAL A C 1
ATOM 1617 O O . VAL A 1 220 ? 15.844 -20.727 7.593 1.00 48.50 220 VAL A O 1
ATOM 1620 N N . GLY A 1 221 ? 15.366 -22.648 6.521 1.00 54.31 221 GLY A N 1
ATOM 1621 C CA . GLY A 1 221 ? 13.938 -22.376 6.304 1.00 54.31 221 GLY A CA 1
ATOM 1622 C C . GLY A 1 221 ? 13.554 -22.046 4.859 1.00 54.31 221 GLY A C 1
ATOM 1623 O O . GLY A 1 221 ? 12.367 -21.893 4.582 1.00 54.31 221 GLY A O 1
ATOM 1624 N N . CYS A 1 222 ? 14.518 -21.997 3.936 1.00 56.25 222 CYS A N 1
ATOM 1625 C CA . CYS A 1 222 ? 14.262 -21.776 2.515 1.00 56.25 222 CYS A CA 1
ATOM 1626 C C . CYS A 1 222 ? 13.869 -23.085 1.820 1.00 56.25 222 CYS A C 1
ATOM 1628 O O . CYS A 1 222 ? 14.694 -24.006 1.756 1.00 56.25 222 CYS A O 1
ATOM 1630 N N . PRO A 1 223 ? 12.646 -23.215 1.275 1.00 47.50 223 PRO A N 1
ATOM 1631 C CA . PRO A 1 223 ? 12.335 -24.349 0.420 1.00 47.50 223 PRO A CA 1
ATOM 1632 C C . PRO A 1 223 ? 13.277 -24.324 -0.793 1.00 47.50 223 PRO A C 1
ATOM 1634 O O . PRO A 1 223 ? 13.445 -23.299 -1.441 1.00 47.50 223 PRO A O 1
ATOM 1637 N N . MET A 1 224 ? 13.922 -25.460 -1.071 1.00 52.97 224 MET A N 1
ATOM 1638 C CA . MET A 1 224 ? 14.838 -25.653 -2.208 1.00 52.97 224 MET A CA 1
ATOM 1639 C C . MET A 1 224 ? 16.103 -24.770 -2.231 1.00 52.97 224 MET A C 1
ATOM 1641 O O . MET A 1 224 ? 16.713 -24.638 -3.288 1.00 52.97 224 MET A O 1
ATOM 1645 N N . ASN A 1 225 ? 16.544 -24.214 -1.093 1.00 53.22 225 ASN A N 1
ATOM 1646 C CA . ASN A 1 225 ? 17.667 -23.259 -1.039 1.00 53.22 225 ASN A CA 1
ATOM 1647 C C . ASN A 1 225 ? 17.479 -22.046 -1.976 1.00 53.22 225 ASN A C 1
ATOM 1649 O O . ASN A 1 225 ? 18.463 -21.456 -2.411 1.00 53.22 225 ASN A O 1
ATOM 1653 N N . SER A 1 226 ? 16.234 -21.677 -2.290 1.00 52.94 226 SER A N 1
ATOM 1654 C CA . SER A 1 226 ? 15.911 -20.437 -2.996 1.00 52.94 226 SER A CA 1
ATOM 1655 C C . SER A 1 226 ? 15.122 -19.528 -2.057 1.00 52.94 226 SER A C 1
ATOM 1657 O O . SER A 1 226 ? 13.891 -19.576 -1.997 1.00 52.94 226 SER A O 1
ATOM 1659 N N . CYS A 1 227 ? 15.876 -18.776 -1.266 1.00 55.00 227 CYS A N 1
ATOM 1660 C CA . CYS A 1 227 ? 15.534 -17.436 -0.824 1.00 55.00 227 CYS A CA 1
ATOM 1661 C C . CYS A 1 227 ? 16.604 -16.539 -1.465 1.00 55.00 227 CYS A C 1
ATOM 1663 O O . CYS A 1 227 ? 16.212 -15.463 -1.942 1.00 55.00 227 CYS A O 1
#

Organism: Verticillium longisporum (NCBI:txid100787)

InterPro domains:
  IPR004813 Oligopeptide transporter, OPT superfamily [PF03169] (7-206)
  IPR045035 Metal-nicotianamine transporter YSL-like [PTHR31645] (7-215)

Secondary structure (DSSP, 8-state):
-HHHHHHHHHHHHHHHHHHHHHHHHHHHHHHHHHTT--HHHHHHHHHHHHHHHHHHHHHHHHHHHHH-GGGT-TTTTTT--TT--HHHHHHHHHHHHHH-SS--S-HHHHHHHHHHHHHHHHHHHIIIIIS-STTGGGGGGS--HHHHHHHHHS--HHHHHHHHHHHHHHHHHHHH-HHHHHHHHHHHHHHHHHHHHHHHHHHHHHHHTT-SHHHH---TT-GGG--

Radius of gyration: 21.95 Å; chains: 1; bounding box: 61×52×56 Å

Sequence (227 aa):
VQHAQRVNLVAGGLASGAADVSTALTSDFRTGFLLGTPPIKQFIAQAIGTFVSVWLAPGLFILFTTAYPCIINPDIDGGHCAFGAPSVGAWAAVAQVVTEPNVSIPLSSGIFSIVMGVLSIIQVVLRHHYLVGEREKYREYLPNWGAIALSFVIPGPVFTNAALLGAIISAVWRKWKPASFEIYAYAIAAGMIAGEGMGGVVGAVLQLAGVSGDIKGTMVGCPMNSC

pLDDT: mean 81.98, std 11.45, range [47.5, 94.81]